Protein AF-A0A8T3YGT7-F1 (afdb_monomer_lite)

Sequence (300 aa):
MGRTELMSYRFNPAGHERPNKGREYSRPDAEAVRQLGALFEELERTHYRGARSDYRPILSEVERLHPSVPDAHALVLDRLGNANPPLVGLFLSAVYHHSPDDLIVFDLSLDNPPSELGYKLTRGKTLVNTAEVGTSFGGVSSGTILNYGKAGFDMGGSASGTVINLGEADDLCGQRVRGVLINYGSVSLGMGDEGGKRSFVINAGEAGNAMGTGSEGVIIALKDPPEPTKLDLSAFTVPESACASLPRLVNYLGKLREKLEEGRSDYRALLPILRGLGPSPERKLRGDFTTILREAGYAL

Radius of gyration: 20.12 Å; chains: 1; bounding box: 52×48×55 Å

Structure (mmCIF, N/CA/C/O backbone):
data_AF-A0A8T3YGT7-F1
#
_entry.id   AF-A0A8T3YGT7-F1
#
loop_
_atom_site.group_PDB
_atom_site.id
_atom_site.type_symbol
_atom_site.label_atom_id
_atom_site.label_alt_id
_atom_site.label_comp_id
_atom_site.label_asym_id
_atom_site.label_entity_id
_atom_site.label_seq_id
_atom_site.pdbx_PDB_ins_code
_atom_site.Cartn_x
_atom_site.Cartn_y
_atom_site.Cartn_z
_atom_site.occupancy
_atom_site.B_iso_or_equiv
_atom_site.auth_seq_id
_atom_site.auth_comp_id
_atom_site.auth_asym_id
_atom_site.auth_atom_id
_atom_site.pdbx_PDB_model_num
ATOM 1 N N . MET A 1 1 ? -29.602 19.306 26.254 1.00 35.44 1 MET A N 1
ATOM 2 C CA . MET A 1 1 ? -29.623 18.298 25.172 1.00 35.44 1 MET A CA 1
ATOM 3 C C . MET A 1 1 ? -29.260 19.005 23.874 1.00 35.44 1 MET A C 1
ATOM 5 O O . MET A 1 1 ? -30.140 19.534 23.209 1.00 35.44 1 MET A O 1
ATOM 9 N N . GLY A 1 2 ? -27.962 19.137 23.593 1.00 30.47 2 GLY A N 1
ATOM 10 C CA . GLY A 1 2 ? -27.466 19.772 22.369 1.00 30.47 2 GLY A CA 1
ATOM 11 C C . GLY A 1 2 ? -27.352 18.729 21.263 1.00 30.47 2 GLY A C 1
ATOM 12 O O . GLY A 1 2 ? -26.767 17.674 21.488 1.00 30.47 2 GLY A O 1
ATOM 13 N N . ARG A 1 3 ? -27.958 18.995 20.103 1.00 28.98 3 ARG A N 1
ATOM 14 C CA . ARG A 1 3 ? -27.775 18.193 18.891 1.00 28.98 3 ARG A CA 1
ATOM 15 C C . ARG A 1 3 ? -26.379 18.476 18.343 1.00 28.98 3 ARG A C 1
ATOM 17 O O . ARG A 1 3 ? -26.107 19.603 17.946 1.00 28.98 3 ARG A O 1
ATOM 24 N N . THR A 1 4 ? -25.519 17.466 18.320 1.00 27.25 4 THR A N 1
ATOM 25 C CA . THR A 1 4 ? -24.279 17.495 17.544 1.00 27.25 4 THR A CA 1
ATOM 26 C C . THR A 1 4 ? -24.665 17.329 16.076 1.00 27.25 4 THR A C 1
ATOM 28 O O . THR A 1 4 ? -25.056 16.242 15.652 1.00 27.25 4 THR A O 1
ATOM 31 N N . GLU A 1 5 ? -24.650 18.420 15.313 1.00 24.61 5 GLU A N 1
ATOM 32 C CA . GLU A 1 5 ? -24.758 18.360 13.857 1.00 24.61 5 GLU A CA 1
ATOM 33 C C . GLU A 1 5 ? -23.473 17.730 13.309 1.00 24.61 5 GLU A C 1
ATOM 35 O O . GLU A 1 5 ? -22.404 18.335 13.337 1.00 24.61 5 GLU A O 1
ATOM 40 N N . LEU A 1 6 ? -23.570 16.486 12.832 1.00 26.53 6 LEU A N 1
ATOM 41 C CA . LEU A 1 6 ? -22.547 15.885 11.981 1.00 26.53 6 LEU A CA 1
ATOM 42 C C . LEU A 1 6 ? -22.479 16.711 10.692 1.00 26.53 6 LEU A C 1
ATOM 44 O O . LEU A 1 6 ? -23.360 16.607 9.834 1.00 26.53 6 LEU A O 1
ATOM 48 N N . MET A 1 7 ? -21.441 17.542 10.571 1.00 24.73 7 MET A N 1
ATOM 49 C CA . MET A 1 7 ? -21.106 18.213 9.321 1.00 24.73 7 MET A CA 1
ATOM 50 C C . MET A 1 7 ? -20.915 17.153 8.236 1.00 24.73 7 MET A C 1
ATOM 52 O O . MET A 1 7 ? -19.987 16.347 8.270 1.00 24.73 7 MET A O 1
ATOM 56 N N . SER A 1 8 ? -21.818 17.139 7.258 1.00 24.89 8 SER A N 1
ATOM 57 C CA . SER A 1 8 ? -21.633 16.359 6.045 1.00 24.89 8 SER A CA 1
ATOM 58 C C . SER A 1 8 ? -20.493 16.987 5.246 1.00 24.89 8 SER A C 1
ATOM 60 O O . SER A 1 8 ? -20.689 18.015 4.595 1.00 24.89 8 SER A O 1
ATOM 62 N N . TYR A 1 9 ? -19.309 16.383 5.291 1.00 31.56 9 TYR A N 1
ATOM 63 C CA . TYR A 1 9 ? -18.198 16.763 4.428 1.00 31.56 9 TYR A CA 1
ATOM 64 C C . TYR A 1 9 ? -18.566 16.452 2.971 1.00 31.56 9 TYR A C 1
ATOM 66 O O . TYR A 1 9 ? -18.537 15.307 2.525 1.00 31.56 9 TYR A O 1
ATOM 74 N N . ARG A 1 10 ? -18.953 17.488 2.219 1.00 28.30 10 ARG A N 1
ATOM 75 C CA . ARG A 1 10 ? -18.921 17.463 0.755 1.00 28.30 10 ARG A CA 1
ATOM 76 C C . ARG A 1 10 ? -17.519 17.876 0.327 1.00 28.30 10 ARG A C 1
ATOM 78 O O . ARG A 1 10 ? -17.162 19.045 0.431 1.00 28.30 10 ARG A O 1
ATOM 85 N N . PHE A 1 11 ? -16.739 16.913 -0.143 1.00 34.69 11 PHE A N 1
ATOM 86 C CA . PHE A 1 11 ? -15.441 17.164 -0.754 1.00 34.69 11 PHE A CA 1
ATOM 87 C C . PHE A 1 11 ? -15.650 17.867 -2.106 1.00 34.69 11 PHE A C 1
ATOM 89 O O . PHE A 1 11 ? -16.314 17.325 -2.990 1.00 34.69 11 PHE A O 1
ATOM 96 N N . ASN A 1 12 ? -15.138 19.092 -2.249 1.00 31.44 12 ASN A N 1
ATOM 97 C CA . ASN A 1 12 ? -15.177 19.862 -3.492 1.00 31.44 12 ASN A CA 1
ATOM 98 C C . ASN A 1 12 ? -13.872 20.659 -3.661 1.00 31.44 12 ASN A C 1
ATOM 100 O O . ASN A 1 12 ? -13.744 21.713 -3.039 1.00 31.44 12 ASN A O 1
ATOM 104 N N . PRO A 1 13 ? -12.917 20.206 -4.496 1.00 35.44 13 PRO A N 1
ATOM 105 C CA . PRO A 1 13 ? -11.746 21.012 -4.822 1.00 35.44 13 PRO A CA 1
ATOM 106 C C . PRO A 1 13 ? -11.896 21.820 -6.128 1.00 35.44 13 PRO A C 1
ATOM 108 O O . PRO A 1 13 ? -11.001 22.588 -6.461 1.00 35.44 13 PRO A O 1
ATOM 111 N N . ALA A 1 14 ? -13.007 21.705 -6.869 1.00 35.97 14 ALA A N 1
ATOM 112 C CA . ALA A 1 14 ? -13.250 22.494 -8.081 1.00 35.97 14 ALA A CA 1
ATOM 113 C C . ALA A 1 14 ? -14.756 22.614 -8.357 1.00 35.97 14 ALA A C 1
ATOM 115 O O . ALA A 1 14 ? -15.418 21.616 -8.631 1.00 35.97 14 ALA A O 1
ATOM 116 N N . GLY A 1 15 ? -15.293 23.837 -8.294 1.00 33.34 15 GLY A N 1
ATOM 117 C CA . GLY A 1 15 ? -16.721 24.174 -8.374 1.00 33.34 15 GLY A CA 1
ATOM 118 C C . GLY A 1 15 ? -17.456 23.804 -9.670 1.00 33.34 15 GLY A C 1
ATOM 119 O O . GLY A 1 15 ? -17.978 24.678 -10.356 1.00 33.34 15 GLY A O 1
ATOM 120 N N . HIS A 1 16 ? -17.600 22.514 -9.957 1.00 30.88 16 HIS A N 1
ATOM 121 C CA . HIS A 1 16 ? -18.542 21.996 -10.939 1.00 30.88 16 HIS A CA 1
ATOM 122 C C . HIS A 1 16 ? -19.419 20.922 -10.300 1.00 30.88 16 HIS A C 1
ATOM 124 O O . HIS A 1 16 ? -19.045 19.759 -10.167 1.00 30.88 16 HIS A O 1
ATOM 130 N N . GLU A 1 17 ? -20.629 21.331 -9.916 1.00 33.06 17 GLU A N 1
ATOM 131 C CA . GLU A 1 17 ? -21.682 20.417 -9.498 1.00 33.06 17 GLU A CA 1
ATOM 132 C C . GLU A 1 17 ? -22.118 19.555 -10.689 1.00 33.06 17 GLU A C 1
ATOM 134 O O . GLU A 1 17 ? -22.812 20.006 -11.602 1.00 33.06 17 GLU A O 1
ATOM 139 N N . ARG A 1 18 ? -21.749 18.274 -10.664 1.00 31.05 18 ARG A N 1
ATOM 140 C CA . ARG A 1 18 ? -22.537 17.229 -11.319 1.00 31.05 18 ARG A CA 1
ATOM 141 C C . ARG A 1 18 ? -22.959 16.198 -10.273 1.00 31.05 18 ARG A C 1
ATOM 143 O O . ARG A 1 18 ? -22.124 15.766 -9.480 1.00 31.05 18 ARG A O 1
ATOM 150 N N . PRO A 1 19 ? -24.241 15.796 -10.244 1.00 33.50 19 PRO A N 1
ATOM 151 C CA . PRO A 1 19 ? -24.737 14.844 -9.263 1.00 33.50 19 PRO A CA 1
ATOM 152 C C . PRO A 1 19 ? -24.143 13.461 -9.545 1.00 33.50 19 PRO A C 1
ATOM 154 O O . PRO A 1 19 ? -24.441 12.826 -10.557 1.00 33.50 19 PRO A O 1
ATOM 157 N N . ASN A 1 20 ? -23.282 13.010 -8.638 1.00 35.47 20 ASN A N 1
ATOM 158 C CA . ASN A 1 20 ? -22.566 11.748 -8.740 1.00 35.47 20 ASN A CA 1
ATOM 159 C C . ASN A 1 20 ? -23.499 10.595 -8.312 1.00 35.47 20 ASN A C 1
ATOM 161 O O . ASN A 1 20 ? -23.738 10.378 -7.125 1.00 35.47 20 ASN A O 1
ATOM 165 N N . LYS A 1 21 ? -24.090 9.881 -9.279 1.00 42.47 21 LYS A N 1
ATOM 166 C CA . LYS A 1 21 ? -24.879 8.661 -9.036 1.00 42.47 21 LYS A CA 1
ATOM 167 C C . LYS A 1 21 ? -23.966 7.440 -9.114 1.00 42.47 21 LYS A C 1
ATOM 169 O O . LYS A 1 21 ? -23.710 6.922 -10.195 1.00 42.47 21 LYS A O 1
ATOM 174 N N . GLY A 1 22 ? -23.521 6.933 -7.973 1.00 37.12 22 GLY A N 1
ATOM 175 C CA . GLY A 1 22 ? -22.902 5.610 -7.902 1.00 37.12 22 GLY A CA 1
ATOM 176 C C . GLY A 1 22 ? -22.270 5.392 -6.543 1.00 37.12 22 GLY A C 1
ATOM 177 O O . GLY A 1 22 ? -21.451 6.217 -6.159 1.00 37.12 22 GLY A O 1
ATOM 178 N N . ARG A 1 23 ? -22.695 4.324 -5.850 1.00 41.12 23 ARG A N 1
ATOM 179 C CA . ARG A 1 23 ? -22.352 3.918 -4.471 1.00 41.12 23 ARG A CA 1
ATOM 180 C C . ARG A 1 23 ? -22.009 5.088 -3.553 1.00 41.12 23 ARG A C 1
ATOM 182 O O . ARG A 1 23 ? -20.871 5.551 -3.536 1.00 41.12 23 ARG A O 1
ATOM 189 N N . GLU A 1 24 ? -23.004 5.514 -2.776 1.00 43.69 24 GLU A N 1
ATOM 190 C CA . GLU A 1 24 ? -22.742 6.216 -1.525 1.00 43.69 24 GLU A CA 1
ATOM 191 C C . GLU A 1 24 ? -21.660 5.423 -0.792 1.00 43.69 24 GLU A C 1
ATOM 193 O O . GLU A 1 24 ? -21.855 4.240 -0.501 1.00 43.69 24 GLU A O 1
ATOM 198 N N . TYR A 1 25 ? -20.501 6.043 -0.553 1.00 50.69 25 TYR A N 1
ATOM 199 C CA . TYR A 1 25 ? -19.678 5.594 0.556 1.00 50.69 25 TYR A CA 1
ATOM 200 C C . TYR A 1 25 ? -20.623 5.523 1.745 1.00 50.69 25 TYR A C 1
ATOM 202 O O . TYR A 1 25 ? -21.321 6.504 2.031 1.00 50.69 25 TYR A O 1
ATOM 210 N N . SER A 1 26 ? -20.719 4.346 2.361 1.00 65.12 26 SER A N 1
ATOM 211 C CA . SER A 1 26 ? -21.434 4.216 3.618 1.00 65.12 26 SER A CA 1
ATOM 212 C C . SER A 1 26 ? -20.909 5.322 4.516 1.00 65.12 26 SER A C 1
ATOM 214 O O . SER A 1 26 ? -19.695 5.467 4.687 1.00 65.12 26 SER A O 1
ATOM 216 N N . ARG A 1 27 ? -21.823 6.185 4.971 1.00 80.44 27 ARG A N 1
ATOM 217 C CA . ARG A 1 27 ? -21.450 7.249 5.895 1.00 80.44 27 ARG A CA 1
ATOM 218 C C . ARG A 1 27 ? -20.716 6.596 7.065 1.00 80.44 27 ARG A C 1
ATOM 220 O O . ARG A 1 27 ? -21.195 5.549 7.506 1.00 80.44 27 ARG A O 1
ATOM 227 N N . PRO A 1 28 ? -19.612 7.194 7.539 1.00 85.62 28 PRO A N 1
ATOM 228 C CA . PRO A 1 28 ? -18.902 6.663 8.686 1.00 85.62 28 PRO A CA 1
ATOM 229 C C . PRO A 1 28 ? -19.870 6.405 9.841 1.00 85.62 28 PRO A C 1
ATOM 231 O O . PRO A 1 28 ? -20.704 7.264 10.157 1.00 85.62 28 PRO A O 1
ATOM 234 N N . ASP A 1 29 ? -19.784 5.226 10.442 1.00 90.44 29 ASP A N 1
ATOM 235 C CA . ASP A 1 29 ? -20.540 4.893 11.639 1.00 90.44 29 ASP A CA 1
ATOM 236 C C . ASP A 1 29 ? -19.853 5.561 12.834 1.00 90.44 29 ASP A C 1
ATOM 238 O O . ASP A 1 29 ? -18.714 5.253 13.184 1.00 90.44 29 ASP A O 1
ATOM 242 N N . ALA A 1 30 ? -20.550 6.503 13.469 1.00 90.19 30 ALA A N 1
ATOM 243 C CA . ALA A 1 30 ? -20.011 7.265 14.589 1.00 90.19 30 ALA A CA 1
ATOM 244 C C . ALA A 1 30 ? -19.576 6.372 15.765 1.00 90.19 30 ALA A C 1
ATOM 246 O O . ALA A 1 30 ? -18.618 6.709 16.462 1.00 90.19 30 ALA A O 1
ATOM 247 N N . GLU A 1 31 ? -20.252 5.242 15.988 1.00 91.75 31 GLU A N 1
ATOM 248 C CA . GLU A 1 31 ? -19.871 4.294 17.031 1.00 91.75 31 GLU A CA 1
ATOM 249 C C . GLU A 1 31 ? -18.610 3.521 16.638 1.00 91.75 31 GLU A C 1
ATOM 251 O O . GLU A 1 31 ? -17.698 3.405 17.458 1.00 91.75 31 GLU A O 1
ATOM 256 N N . ALA A 1 32 ? -18.502 3.076 15.382 1.00 89.56 32 ALA A N 1
ATOM 257 C CA . ALA A 1 32 ? -17.293 2.424 14.880 1.00 89.56 32 ALA A CA 1
ATOM 258 C C . ALA A 1 32 ? -16.082 3.369 14.947 1.00 89.56 32 ALA A C 1
ATOM 260 O O . ALA A 1 32 ? -15.031 2.996 15.465 1.00 89.56 32 ALA A O 1
ATOM 261 N N . VAL A 1 33 ? -16.244 4.626 14.519 1.00 91.88 33 VAL A N 1
ATOM 262 C CA . VAL A 1 33 ? -15.215 5.676 14.625 1.00 91.88 33 VAL A CA 1
ATOM 263 C C . VAL A 1 33 ? -14.788 5.882 16.082 1.00 91.88 33 VAL A C 1
ATOM 265 O O . VAL A 1 33 ? -13.594 5.967 16.373 1.00 91.88 33 VAL A O 1
ATOM 268 N N . ARG A 1 34 ? -15.740 5.917 17.024 1.00 93.25 34 ARG A N 1
ATOM 269 C CA . ARG A 1 34 ? -15.452 6.057 18.460 1.00 93.25 34 ARG A CA 1
ATOM 270 C C . ARG A 1 34 ? -14.672 4.861 19.011 1.00 93.25 34 ARG A C 1
ATOM 272 O O . ARG A 1 34 ? -13.723 5.062 19.767 1.00 93.25 34 ARG A O 1
ATOM 279 N N . GLN A 1 35 ? -15.061 3.640 18.648 1.00 93.19 35 GLN A N 1
ATOM 280 C CA . GLN A 1 35 ? -14.390 2.408 19.074 1.00 93.19 35 GLN A CA 1
ATOM 281 C C . GLN A 1 35 ? -12.972 2.311 18.500 1.00 93.19 35 GLN A C 1
ATOM 283 O O . GLN A 1 35 ? -12.031 2.029 19.240 1.00 93.19 35 GLN A O 1
ATOM 288 N N . LEU A 1 36 ? -12.799 2.633 17.216 1.00 92.56 36 LEU A N 1
ATOM 289 C CA . LEU A 1 36 ? -11.488 2.731 16.575 1.00 92.56 36 LEU A CA 1
ATOM 290 C C . LEU A 1 36 ? -10.604 3.787 17.249 1.00 92.56 36 LEU A C 1
ATOM 292 O O . LEU A 1 36 ? -9.426 3.531 17.485 1.00 92.56 36 LEU A O 1
ATOM 296 N N . GLY A 1 37 ? -11.171 4.941 17.613 1.00 92.75 37 GLY A N 1
ATOM 297 C CA . GLY A 1 37 ? -10.459 5.978 18.357 1.00 92.75 37 GLY A CA 1
ATOM 298 C C . GLY A 1 37 ? -9.952 5.483 19.712 1.00 92.75 37 GLY A C 1
ATOM 299 O O . GLY A 1 37 ? -8.790 5.695 20.041 1.00 92.75 37 GLY A O 1
ATOM 300 N N . ALA A 1 38 ? -10.781 4.753 20.464 1.00 92.56 38 ALA A N 1
ATOM 301 C CA . ALA A 1 38 ? -10.375 4.178 21.746 1.00 92.56 38 ALA A CA 1
ATOM 302 C C . ALA A 1 38 ? -9.235 3.153 21.601 1.00 92.56 38 ALA A C 1
ATOM 304 O O . ALA A 1 38 ? -8.301 3.166 22.404 1.00 92.56 38 ALA A O 1
ATOM 305 N N . LEU A 1 39 ? -9.278 2.307 20.562 1.00 91.56 39 LEU A N 1
ATOM 306 C CA . LEU A 1 39 ? -8.192 1.369 20.255 1.00 91.56 39 LEU A CA 1
ATOM 307 C C . LEU A 1 39 ? -6.897 2.093 19.877 1.00 91.56 39 LEU A C 1
ATOM 309 O O . LEU A 1 39 ? -5.817 1.682 20.298 1.00 91.56 39 LEU A O 1
ATOM 313 N N . PHE A 1 40 ? -6.990 3.173 19.098 1.00 91.31 40 PHE A N 1
ATOM 314 C CA . PHE A 1 40 ? -5.819 3.966 18.738 1.00 91.31 40 PHE A CA 1
ATOM 315 C C . PHE A 1 40 ? -5.191 4.649 19.960 1.00 91.31 40 PHE A C 1
ATOM 317 O O . PHE A 1 40 ? -3.979 4.596 20.137 1.00 91.31 40 PHE A O 1
ATOM 324 N N . GLU A 1 41 ? -5.994 5.227 20.854 1.00 90.44 41 GLU A N 1
ATOM 325 C CA . GLU A 1 41 ? -5.482 5.815 22.098 1.00 90.44 41 GLU A CA 1
ATOM 326 C C . GLU A 1 41 ? -4.812 4.769 23.005 1.00 90.44 41 GLU A C 1
ATOM 328 O O . GLU A 1 41 ? -3.825 5.061 23.685 1.00 90.44 41 GLU A O 1
ATOM 333 N N . GLU A 1 42 ? -5.347 3.546 23.056 1.00 88.50 42 GLU A N 1
ATOM 334 C CA . GLU A 1 42 ? -4.721 2.442 23.785 1.00 88.50 42 GLU A CA 1
ATOM 335 C C . GLU A 1 42 ? -3.376 2.050 23.163 1.00 88.50 42 GLU A C 1
ATOM 337 O O . GLU A 1 42 ? -2.391 1.888 23.891 1.00 88.50 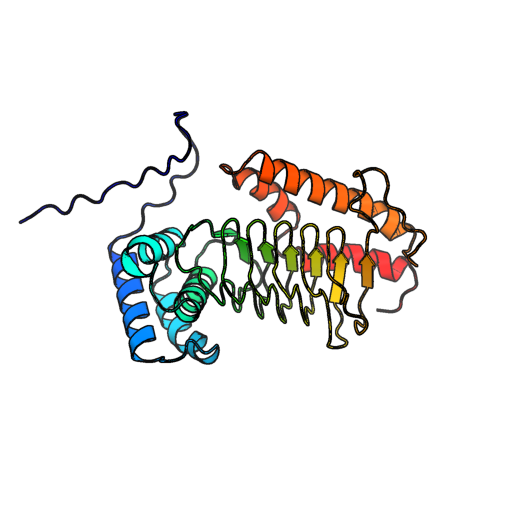42 GLU A O 1
ATOM 342 N N . LEU A 1 43 ? -3.313 1.974 21.832 1.00 86.06 43 LEU A N 1
ATOM 343 C CA . LEU A 1 43 ? -2.075 1.779 21.084 1.00 86.06 43 LEU A CA 1
ATOM 344 C C . LEU A 1 43 ? -1.044 2.865 21.426 1.00 86.06 43 LEU A C 1
ATOM 346 O O . LEU A 1 43 ? 0.086 2.539 21.785 1.00 86.06 43 LEU A O 1
ATOM 350 N N . GLU A 1 44 ? -1.420 4.143 21.369 1.00 86.75 44 GLU A N 1
ATOM 351 C CA . GLU A 1 44 ? -0.513 5.251 21.693 1.00 86.75 44 GLU A CA 1
ATOM 352 C C . GLU A 1 44 ? 0.009 5.175 23.132 1.00 86.75 44 GLU A C 1
ATOM 354 O O . GLU A 1 44 ? 1.194 5.407 23.380 1.00 86.75 44 GLU A O 1
ATOM 359 N N . ARG A 1 45 ? -0.849 4.803 24.092 1.00 85.56 45 ARG A N 1
ATOM 360 C CA . ARG A 1 45 ? -0.457 4.653 25.504 1.00 85.56 45 ARG A CA 1
ATOM 361 C C . ARG A 1 45 ? 0.529 3.513 25.728 1.00 85.56 45 ARG A C 1
ATOM 363 O O . ARG A 1 45 ? 1.393 3.612 26.598 1.00 85.56 45 ARG A O 1
ATOM 370 N N . THR A 1 46 ? 0.371 2.417 24.996 1.00 78.75 46 THR A N 1
ATOM 371 C CA . THR A 1 46 ? 1.141 1.185 25.210 1.00 78.75 46 THR A CA 1
ATOM 372 C C . THR A 1 46 ? 2.411 1.120 24.365 1.00 78.75 46 THR A C 1
ATOM 374 O O . THR A 1 46 ? 3.339 0.389 24.719 1.00 78.75 46 THR A O 1
ATOM 377 N N . HIS A 1 47 ? 2.511 1.926 23.305 1.00 70.50 47 HIS A N 1
ATOM 378 C CA . HIS A 1 47 ? 3.594 1.826 22.334 1.00 70.50 47 HIS A CA 1
ATOM 379 C C . HIS A 1 47 ? 4.246 3.176 22.037 1.00 70.50 47 HIS A C 1
ATOM 381 O O . HIS A 1 47 ? 3.842 3.939 21.167 1.00 70.50 47 HIS A O 1
ATOM 387 N N . TYR A 1 48 ? 5.367 3.425 22.714 1.00 57.03 48 TYR A N 1
ATOM 388 C CA . TYR A 1 48 ? 6.100 4.689 22.621 1.00 57.03 48 TYR A CA 1
ATOM 389 C C . TYR A 1 48 ? 6.865 4.889 21.292 1.00 57.03 48 TYR A C 1
ATOM 391 O O . TYR A 1 48 ? 7.443 5.951 21.075 1.00 57.03 48 TYR A O 1
ATOM 399 N N . ARG A 1 49 ? 6.968 3.872 20.417 1.00 59.44 49 ARG A N 1
ATOM 400 C CA . ARG A 1 49 ? 7.927 3.895 19.287 1.00 59.44 49 ARG A CA 1
ATOM 401 C C . ARG A 1 49 ? 7.382 3.533 17.904 1.00 59.44 49 ARG A C 1
ATOM 403 O O . ARG A 1 49 ? 8.161 3.603 16.959 1.00 59.44 49 ARG A O 1
ATOM 410 N N . GLY A 1 50 ? 6.110 3.156 17.760 1.00 62.16 50 GLY A N 1
ATOM 411 C CA . GLY A 1 50 ? 5.557 2.769 16.453 1.00 62.16 50 GLY A CA 1
ATOM 412 C C . GLY A 1 50 ? 6.332 1.637 15.779 1.00 62.16 50 GLY A C 1
ATOM 413 O O . GLY A 1 50 ? 6.586 1.666 14.576 1.00 62.16 50 GLY A O 1
ATOM 414 N N . ALA A 1 51 ? 6.775 0.656 16.564 1.00 71.00 51 ALA A N 1
ATOM 415 C CA . ALA A 1 51 ? 7.560 -0.452 16.058 1.00 71.00 51 ALA A CA 1
ATOM 416 C C . ALA A 1 51 ? 6.659 -1.469 15.344 1.00 71.00 51 ALA A C 1
ATOM 418 O O . ALA A 1 51 ? 5.529 -1.737 15.736 1.00 71.00 51 ALA A O 1
ATOM 419 N N . ARG A 1 52 ? 7.195 -2.154 14.330 1.00 74.00 52 ARG A N 1
ATOM 420 C CA . ARG A 1 52 ? 6.489 -3.227 13.598 1.00 74.00 52 ARG A CA 1
ATOM 421 C C . ARG A 1 52 ? 5.997 -4.390 14.478 1.00 74.00 52 ARG A C 1
ATOM 423 O O . ARG A 1 52 ? 5.151 -5.171 14.034 1.00 74.00 52 ARG A O 1
ATOM 430 N N . SER A 1 53 ? 6.544 -4.546 15.688 1.00 74.25 53 SER A N 1
ATOM 431 C CA . SER A 1 53 ? 6.062 -5.475 16.723 1.00 74.25 53 SER A CA 1
ATOM 432 C C . SER A 1 53 ? 4.662 -5.130 17.224 1.00 74.25 53 SER A C 1
ATOM 434 O O . SER A 1 53 ? 3.908 -6.033 17.585 1.00 74.25 53 SER A O 1
ATOM 436 N N . ASP A 1 54 ? 4.313 -3.847 17.182 1.00 70.06 54 ASP A N 1
ATOM 437 C CA . ASP A 1 54 ? 3.102 -3.270 17.767 1.00 70.06 54 ASP A CA 1
ATOM 438 C C . ASP A 1 54 ? 1.867 -3.587 16.905 1.00 70.06 54 ASP A C 1
ATOM 440 O O . ASP A 1 54 ? 0.733 -3.506 17.353 1.00 70.06 54 ASP A O 1
ATOM 444 N N . TYR A 1 55 ? 2.083 -4.069 15.678 1.00 72.81 55 TYR A N 1
ATOM 445 C CA . TYR A 1 55 ? 1.029 -4.463 14.746 1.00 72.81 55 TYR A CA 1
ATOM 446 C C . TYR A 1 55 ? 0.166 -5.640 15.244 1.00 72.81 55 TYR A C 1
ATOM 448 O O . TYR A 1 55 ? -1.031 -5.677 14.989 1.00 72.81 55 TYR A O 1
ATOM 456 N N . ARG A 1 56 ? 0.746 -6.639 15.930 1.00 79.19 56 ARG A N 1
ATOM 457 C CA . ARG A 1 56 ? 0.029 -7.895 16.250 1.00 79.19 56 ARG A CA 1
ATOM 458 C C . ARG A 1 56 ? -1.110 -7.744 17.268 1.00 79.19 56 ARG A C 1
ATOM 460 O O . ARG A 1 56 ? -2.174 -8.283 16.983 1.00 79.19 56 ARG A O 1
ATOM 467 N N . PRO A 1 57 ? -0.915 -7.088 18.426 1.00 74.56 57 PRO A N 1
ATOM 468 C CA . PRO A 1 57 ? -1.972 -6.977 19.435 1.00 74.56 57 PRO A CA 1
ATOM 469 C C . PRO A 1 57 ? -3.215 -6.231 18.930 1.00 74.56 57 PRO A C 1
ATOM 471 O O . PRO A 1 57 ? -4.332 -6.570 19.299 1.00 74.56 57 PRO A O 1
ATOM 474 N N . ILE A 1 58 ? -3.024 -5.256 18.040 1.00 77.44 58 ILE A N 1
ATOM 475 C CA . ILE A 1 58 ? -4.104 -4.408 17.519 1.00 77.44 58 ILE A CA 1
ATOM 476 C C . ILE A 1 58 ? -4.961 -5.155 16.500 1.00 77.44 58 ILE A C 1
ATOM 478 O O . ILE A 1 58 ? -6.170 -4.946 16.455 1.00 77.44 58 ILE A O 1
ATOM 482 N N . LEU A 1 59 ? -4.354 -6.037 15.693 1.00 78.75 59 LEU A N 1
ATOM 483 C CA . LEU A 1 59 ? -5.070 -6.785 14.658 1.00 78.75 59 LEU A CA 1
ATOM 484 C C . LEU A 1 59 ? -6.279 -7.533 15.218 1.00 78.75 59 LEU A C 1
ATOM 486 O O . LEU A 1 59 ? -7.357 -7.420 14.654 1.00 78.75 59 LEU A O 1
ATOM 490 N N . SER A 1 60 ? -6.130 -8.243 16.340 1.00 84.00 60 SER A N 1
ATOM 491 C CA . SER A 1 60 ? -7.235 -9.028 16.905 1.00 84.00 60 SER A CA 1
ATOM 492 C C . SER A 1 60 ? -8.400 -8.169 17.387 1.00 84.00 60 SER A C 1
ATOM 494 O O . SER A 1 60 ? -9.548 -8.595 17.295 1.00 84.00 60 SER A O 1
ATOM 496 N N . GLU A 1 61 ? -8.125 -6.973 17.907 1.00 87.50 61 GLU A N 1
ATOM 497 C CA . GLU A 1 61 ? -9.186 -6.070 18.359 1.00 87.50 61 GLU A CA 1
ATOM 498 C C . GLU A 1 61 ? -9.848 -5.360 17.176 1.00 87.50 61 GLU A C 1
ATOM 500 O O . GLU A 1 61 ? -11.072 -5.304 17.100 1.00 87.50 61 GLU A O 1
ATOM 505 N N . VAL A 1 62 ? -9.059 -4.914 16.195 1.00 88.12 62 VAL A N 1
ATOM 506 C CA . VAL A 1 62 ? -9.569 -4.352 14.937 1.00 88.12 62 VAL A CA 1
ATOM 507 C C . VAL A 1 62 ? -10.410 -5.375 14.167 1.00 88.12 62 VAL A C 1
ATOM 509 O O . VAL A 1 62 ? -11.462 -5.024 13.640 1.00 88.12 62 VAL A O 1
ATOM 512 N N . GLU A 1 63 ? -10.000 -6.643 14.135 1.00 87.88 63 GLU A N 1
ATOM 513 C CA . GLU A 1 63 ? -10.740 -7.730 13.489 1.00 87.88 63 GLU A CA 1
ATOM 514 C C . GLU A 1 63 ? -12.153 -7.877 14.055 1.00 87.88 63 GLU A C 1
ATOM 516 O O . GLU A 1 63 ? -13.107 -7.989 13.289 1.00 87.88 63 GLU A O 1
ATOM 521 N N . ARG A 1 64 ? -12.302 -7.816 15.385 1.00 88.81 64 ARG A N 1
ATOM 522 C CA . ARG A 1 64 ? -13.607 -7.934 16.057 1.00 88.81 64 ARG A CA 1
ATOM 523 C C . ARG A 1 64 ? -14.565 -6.802 15.706 1.00 88.81 64 ARG A C 1
ATOM 525 O O . ARG A 1 64 ? -15.774 -7.015 15.732 1.00 88.81 64 ARG A O 1
ATOM 532 N N . LEU A 1 65 ? -14.037 -5.615 15.414 1.00 87.94 65 LEU A N 1
ATOM 533 C CA . LEU A 1 65 ? -14.848 -4.446 15.079 1.00 87.94 65 LEU A CA 1
ATOM 534 C C . LEU A 1 65 ? -15.355 -4.462 13.632 1.00 87.94 65 LEU A C 1
ATOM 536 O O . LEU A 1 65 ? -16.294 -3.735 13.327 1.00 87.94 65 LEU A O 1
ATOM 540 N N . HIS A 1 66 ? -14.750 -5.267 12.748 1.00 86.88 66 HIS A N 1
ATOM 541 C CA . HIS A 1 66 ? -15.039 -5.277 11.307 1.00 86.88 66 HIS A CA 1
ATOM 542 C C . HIS A 1 66 ? -15.153 -3.866 10.685 1.00 86.88 66 HIS A C 1
ATOM 544 O O . HIS A 1 66 ? -16.144 -3.565 10.012 1.00 86.88 66 HIS A O 1
ATOM 550 N N . PRO A 1 67 ? -14.169 -2.976 10.910 1.00 86.06 67 PRO A N 1
ATOM 551 C CA . PRO A 1 67 ? -14.288 -1.578 10.524 1.00 86.06 67 PRO A CA 1
ATOM 552 C C . PRO A 1 67 ? -14.290 -1.393 9.009 1.00 86.06 67 PRO A C 1
ATOM 554 O O . PRO A 1 67 ? -13.616 -2.120 8.270 1.00 86.06 67 PRO A O 1
ATOM 557 N N . SER A 1 68 ? -14.998 -0.363 8.548 1.00 90.81 68 SER A N 1
ATOM 558 C CA . SER A 1 68 ? -14.939 0.055 7.151 1.00 90.81 68 SER A CA 1
ATOM 559 C C . SER A 1 68 ? -13.785 1.037 6.909 1.00 90.81 68 SER A C 1
ATOM 561 O O . SER A 1 68 ? -13.315 1.728 7.818 1.00 90.81 68 SER A O 1
ATOM 563 N N . VAL A 1 69 ? -13.317 1.124 5.659 1.00 90.94 69 VAL A N 1
ATOM 564 C CA . VAL A 1 69 ? -12.304 2.119 5.260 1.00 90.94 69 VAL A CA 1
ATOM 565 C C . VAL A 1 69 ? -12.780 3.559 5.530 1.00 90.94 69 VAL A C 1
ATOM 567 O O . VAL A 1 69 ? -11.994 4.320 6.100 1.00 90.94 69 VAL A O 1
ATOM 570 N N . PRO A 1 70 ? -14.042 3.940 5.219 1.00 92.06 70 PRO A N 1
ATOM 571 C CA . PRO A 1 70 ? -14.573 5.256 5.577 1.00 92.06 70 PRO A CA 1
ATOM 572 C C . PRO A 1 70 ? -14.489 5.596 7.070 1.00 92.06 70 PRO A C 1
ATOM 574 O O . PRO A 1 70 ? -14.177 6.739 7.397 1.00 92.06 70 PRO A O 1
ATOM 577 N N . ASP A 1 71 ? -14.721 4.633 7.970 1.00 92.00 71 ASP A N 1
ATOM 578 C CA . ASP A 1 71 ? -14.640 4.871 9.421 1.00 92.00 71 ASP A CA 1
ATOM 579 C C . ASP A 1 71 ? -13.212 5.227 9.841 1.00 92.00 71 ASP A C 1
ATOM 581 O O . ASP A 1 71 ? -12.979 6.205 10.553 1.00 92.00 71 ASP A O 1
ATOM 585 N N . ALA A 1 72 ? -12.232 4.465 9.350 1.00 93.19 72 ALA A N 1
ATOM 586 C CA . ALA A 1 72 ? -10.824 4.733 9.616 1.00 93.19 72 ALA A CA 1
ATOM 587 C C . ALA A 1 72 ? -10.369 6.082 9.050 1.00 93.19 72 ALA A C 1
ATOM 589 O O . ALA A 1 72 ? -9.650 6.820 9.720 1.00 93.19 72 ALA A O 1
ATOM 590 N N . HIS A 1 73 ? -10.789 6.425 7.833 1.00 94.25 73 HIS A N 1
ATOM 591 C CA . HIS A 1 73 ? -10.457 7.715 7.227 1.00 94.25 73 HIS A CA 1
ATOM 592 C C . HIS A 1 73 ? -11.069 8.888 7.992 1.00 94.25 73 HIS A C 1
ATOM 594 O O . HIS A 1 73 ? -10.380 9.874 8.250 1.00 94.25 73 HIS A O 1
ATOM 600 N N . ALA A 1 74 ? -12.334 8.766 8.405 1.00 92.12 74 ALA A N 1
ATOM 601 C CA . ALA A 1 74 ? -13.003 9.775 9.218 1.00 92.12 74 ALA A CA 1
ATOM 602 C C . ALA A 1 74 ? -12.294 9.980 10.562 1.00 92.12 74 ALA A C 1
ATOM 604 O O . ALA A 1 74 ? -12.067 11.121 10.959 1.00 92.12 74 ALA A O 1
ATOM 605 N N . LEU A 1 75 ? -11.881 8.894 11.225 1.00 93.31 75 LEU A N 1
ATOM 606 C CA . LEU A 1 75 ? -11.098 8.974 12.457 1.00 93.31 75 LEU A CA 1
ATOM 607 C C . LEU A 1 75 ? -9.772 9.719 12.249 1.00 93.31 75 LEU A C 1
ATOM 609 O O . LEU A 1 75 ? -9.405 10.559 13.071 1.00 93.31 75 LEU A O 1
ATOM 613 N N . VAL A 1 76 ? -9.053 9.425 11.161 1.00 92.06 76 VAL A N 1
ATOM 614 C CA . VAL A 1 76 ? -7.768 10.077 10.876 1.00 92.06 76 VAL A CA 1
ATOM 615 C C . VAL A 1 76 ? -7.936 11.578 10.673 1.00 92.06 76 VAL A C 1
ATOM 617 O O . VAL A 1 76 ? -7.188 12.349 11.270 1.00 92.06 76 VAL A O 1
ATOM 620 N N . LEU A 1 77 ? -8.942 11.988 9.900 1.00 90.75 77 LEU A N 1
ATOM 621 C CA . LEU A 1 77 ? -9.240 13.400 9.662 1.00 90.75 77 LEU A CA 1
ATOM 622 C C . LEU A 1 77 ? -9.699 14.135 10.932 1.00 90.75 77 LEU A C 1
ATOM 624 O O . LEU A 1 77 ? -9.312 15.281 11.133 1.00 90.75 77 LEU A O 1
ATOM 628 N N . ASP A 1 78 ? -10.507 13.491 11.780 1.00 88.69 78 ASP A N 1
ATOM 629 C CA . ASP A 1 78 ? -11.048 14.100 13.006 1.00 88.69 78 ASP A CA 1
ATOM 630 C C . ASP A 1 78 ? -9.992 14.217 14.114 1.00 88.69 78 ASP A C 1
ATOM 632 O O . ASP A 1 78 ? -9.964 15.201 14.851 1.00 88.69 78 ASP A O 1
ATOM 636 N N . ARG A 1 79 ? -9.126 13.203 14.259 1.00 84.19 79 ARG A N 1
ATOM 637 C CA . ARG A 1 79 ? -8.328 13.040 15.488 1.00 84.19 79 ARG A CA 1
ATOM 638 C C . ARG A 1 79 ? -6.849 12.793 15.282 1.00 84.19 79 ARG A C 1
ATOM 640 O O . ARG A 1 79 ? -6.067 13.151 16.157 1.00 84.19 79 ARG A O 1
ATOM 647 N N . LEU A 1 80 ? -6.460 12.143 14.187 1.00 83.81 80 LEU A N 1
ATOM 648 C CA . LEU A 1 80 ? -5.119 11.554 14.084 1.00 83.81 80 LEU A CA 1
ATOM 649 C C . LEU A 1 80 ? -4.191 12.281 13.111 1.00 83.81 80 LEU A C 1
ATOM 651 O O . LEU A 1 80 ? -3.031 11.897 13.006 1.00 83.81 80 LEU A O 1
ATOM 655 N N . GLY A 1 81 ? -4.649 13.339 12.436 1.00 77.81 81 GLY A N 1
ATOM 656 C CA . GLY A 1 81 ? -3.849 14.073 11.445 1.00 77.81 81 GLY A CA 1
ATOM 657 C C . GLY A 1 81 ? -2.511 14.619 11.968 1.00 77.81 81 GLY A C 1
ATOM 658 O O . GLY A 1 81 ? -1.599 14.827 11.178 1.00 77.81 81 GLY A O 1
ATOM 659 N N . ASN A 1 82 ? -2.370 14.786 13.289 1.00 83.19 82 ASN A N 1
ATOM 660 C CA . ASN A 1 82 ? -1.137 15.227 13.958 1.00 83.19 82 ASN A CA 1
ATOM 661 C C . ASN A 1 82 ? -0.493 14.150 14.849 1.00 83.19 82 ASN A C 1
ATOM 663 O O . ASN A 1 82 ? 0.469 14.436 15.562 1.00 83.19 82 ASN A O 1
ATOM 667 N N . ALA A 1 83 ? -1.033 12.931 14.859 1.00 88.50 83 ALA A N 1
ATOM 668 C CA . ALA A 1 83 ? -0.496 11.838 15.659 1.00 88.50 83 ALA A CA 1
ATOM 669 C C . ALA A 1 83 ? 0.837 11.324 15.082 1.00 88.50 83 ALA A C 1
ATOM 671 O O . ALA A 1 83 ? 1.290 11.738 14.012 1.00 88.50 83 ALA A O 1
ATOM 672 N N . ASN A 1 84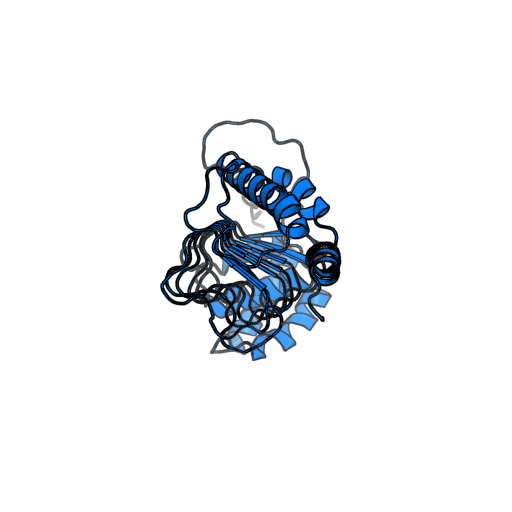 ? 1.490 10.415 15.809 1.00 90.81 84 ASN A N 1
ATOM 673 C CA . ASN A 1 84 ? 2.756 9.817 15.388 1.00 90.81 84 ASN A CA 1
ATOM 674 C C . ASN A 1 84 ? 2.573 9.043 14.056 1.00 90.81 84 ASN A C 1
ATOM 676 O O . ASN A 1 84 ? 1.827 8.060 14.030 1.00 90.81 84 ASN A O 1
ATOM 680 N N . PRO A 1 85 ? 3.253 9.433 12.959 1.00 93.12 85 PRO A N 1
ATOM 681 C CA . PRO A 1 85 ? 2.922 8.933 11.626 1.00 93.12 85 PRO A CA 1
ATOM 682 C C . PRO A 1 85 ? 3.107 7.412 11.452 1.00 93.12 85 PRO A C 1
ATOM 684 O O . PRO A 1 85 ? 2.211 6.783 10.881 1.00 93.12 85 PRO A O 1
ATOM 687 N N . PRO A 1 86 ? 4.180 6.772 11.967 1.00 92.56 86 PRO A N 1
ATOM 688 C CA . PRO A 1 86 ? 4.271 5.312 12.048 1.00 92.56 86 PRO A CA 1
ATOM 689 C C . PRO A 1 86 ? 3.095 4.625 12.752 1.00 92.56 86 PRO A C 1
ATOM 691 O O . PRO A 1 86 ? 2.617 3.596 12.275 1.00 92.56 86 PRO A O 1
ATOM 694 N N . LEU A 1 87 ? 2.603 5.172 13.872 1.00 90.94 87 LEU A N 1
ATOM 695 C CA . LEU A 1 87 ? 1.458 4.584 14.578 1.00 90.94 87 LEU A CA 1
ATOM 696 C C . LEU A 1 87 ? 0.181 4.685 13.743 1.00 90.94 87 LEU A C 1
ATOM 698 O O . LEU A 1 87 ? -0.546 3.698 13.629 1.00 90.94 87 LEU A O 1
ATOM 702 N N . VAL A 1 88 ? -0.061 5.836 13.108 1.00 93.62 88 VAL A N 1
ATOM 703 C CA . VAL A 1 88 ? -1.224 6.035 12.230 1.00 93.62 88 VAL A CA 1
ATOM 704 C C . VAL A 1 88 ? -1.205 5.047 11.066 1.00 93.62 88 VAL A C 1
ATOM 706 O O . VAL A 1 88 ? -2.210 4.383 10.813 1.00 93.62 88 VAL A O 1
ATOM 709 N N . GLY A 1 89 ? -0.079 4.892 10.365 1.00 94.56 89 GLY A N 1
ATOM 710 C CA . GLY A 1 89 ? -0.032 3.983 9.219 1.00 94.56 89 GLY A CA 1
ATOM 711 C C . GLY A 1 89 ? -0.063 2.502 9.603 1.00 94.56 89 GLY A C 1
ATOM 712 O O . GLY A 1 89 ? -0.709 1.725 8.895 1.00 94.56 89 GLY A O 1
ATOM 713 N N . LEU A 1 90 ? 0.511 2.092 10.742 1.00 92.94 90 LEU A N 1
ATOM 714 C CA . LEU A 1 90 ? 0.334 0.727 11.264 1.00 92.94 90 LEU A CA 1
ATOM 715 C C . LEU A 1 90 ? -1.126 0.445 11.640 1.00 92.94 90 LEU A C 1
ATOM 717 O O . LEU A 1 90 ? -1.646 -0.622 11.301 1.00 92.94 90 LEU A O 1
ATOM 721 N N . PHE A 1 91 ? -1.796 1.399 12.289 1.00 93.44 91 PHE A N 1
ATOM 722 C CA . PHE A 1 91 ? -3.208 1.289 12.645 1.00 93.44 91 PHE A CA 1
ATOM 723 C C . PHE A 1 91 ? -4.102 1.193 11.402 1.00 93.44 91 PHE A C 1
ATOM 725 O O . PHE A 1 91 ? -4.890 0.255 11.275 1.00 93.44 91 PHE A O 1
ATOM 732 N N . LEU A 1 92 ? -3.921 2.098 10.433 1.00 95.44 92 LEU A N 1
ATOM 733 C CA . LEU A 1 92 ? -4.628 2.047 9.151 1.00 95.44 92 LEU A CA 1
ATOM 734 C C . LEU A 1 92 ? -4.374 0.729 8.419 1.00 95.44 92 LEU A C 1
ATOM 736 O O . LEU A 1 92 ? -5.306 0.135 7.886 1.00 95.44 92 LEU A O 1
ATOM 740 N N . SER A 1 93 ? -3.141 0.221 8.440 1.00 94.69 93 SER A N 1
ATOM 741 C CA . SER A 1 93 ? -2.810 -1.074 7.839 1.00 94.69 93 SER A CA 1
ATOM 742 C C . SER A 1 93 ? -3.555 -2.234 8.494 1.00 94.69 93 SER A C 1
ATOM 744 O O . SER A 1 93 ? -3.945 -3.168 7.794 1.00 94.69 93 SER A O 1
ATOM 746 N N . ALA A 1 94 ? -3.774 -2.194 9.812 1.00 92.94 94 ALA A N 1
ATOM 747 C CA . ALA A 1 94 ? -4.579 -3.194 10.509 1.00 92.94 94 ALA A CA 1
ATOM 748 C C . ALA A 1 94 ? -6.057 -3.100 10.100 1.00 92.94 94 ALA A C 1
ATOM 750 O O . ALA A 1 94 ? -6.669 -4.118 9.780 1.00 92.94 94 ALA A O 1
ATOM 751 N N . VAL A 1 95 ? -6.614 -1.887 10.011 1.00 94.62 95 VAL A N 1
ATOM 752 C CA . VAL A 1 95 ? -7.991 -1.686 9.526 1.00 94.62 95 VAL A CA 1
ATOM 753 C C . VAL A 1 95 ? -8.140 -2.180 8.088 1.00 94.62 95 VAL A C 1
ATOM 755 O O . VAL A 1 95 ? -9.047 -2.947 7.783 1.00 94.62 95 VAL A O 1
ATOM 758 N N . TYR A 1 96 ? -7.216 -1.821 7.201 1.00 94.94 96 TYR A N 1
ATOM 759 C CA . TYR A 1 96 ? -7.237 -2.234 5.796 1.00 94.94 96 TYR A CA 1
ATOM 760 C C . TYR A 1 96 ? -7.121 -3.745 5.629 1.00 94.94 96 TYR A C 1
ATOM 762 O O . TYR A 1 96 ? -7.740 -4.319 4.734 1.00 94.94 96 TYR A O 1
ATOM 770 N N . HIS A 1 97 ? -6.361 -4.401 6.503 1.00 91.88 97 HIS A N 1
ATOM 771 C CA . HIS A 1 97 ? -6.236 -5.850 6.528 1.00 91.88 97 HIS A CA 1
ATOM 772 C C . HIS A 1 97 ? -7.568 -6.550 6.838 1.00 91.88 97 HIS A C 1
ATOM 774 O O . HIS A 1 97 ? -7.863 -7.571 6.218 1.00 91.88 97 HIS A O 1
ATOM 780 N N . HIS A 1 98 ? -8.371 -6.001 7.753 1.00 90.56 98 HIS A N 1
ATOM 781 C CA . HIS A 1 98 ? -9.630 -6.609 8.202 1.00 90.56 98 HIS A CA 1
ATOM 782 C C . HIS A 1 98 ? -10.887 -6.032 7.544 1.00 90.56 98 HIS A C 1
ATOM 784 O O . HIS A 1 98 ? -11.961 -6.618 7.681 1.00 90.56 98 HIS A O 1
ATOM 790 N N . SER A 1 99 ? -10.766 -4.932 6.797 1.00 90.56 99 SER A N 1
ATOM 791 C CA . SER A 1 99 ? -11.867 -4.397 5.999 1.00 90.56 99 SER A CA 1
ATOM 792 C C . SER A 1 99 ? -12.380 -5.458 5.013 1.00 90.56 99 SER A C 1
ATOM 794 O O . SER A 1 99 ? -11.575 -6.199 4.434 1.00 90.56 99 SER A O 1
ATOM 796 N N . PRO A 1 100 ? -13.697 -5.532 4.755 1.00 88.50 100 PRO A N 1
ATOM 797 C CA . PRO A 1 100 ? -14.248 -6.390 3.707 1.00 88.50 100 PRO A CA 1
ATOM 798 C C . PRO A 1 100 ? -13.845 -5.952 2.288 1.00 88.50 100 PRO A C 1
ATOM 800 O O . PRO A 1 100 ? -14.052 -6.707 1.339 1.00 88.50 100 PRO A O 1
ATOM 803 N N . ASP A 1 101 ? -13.277 -4.756 2.117 1.00 85.75 101 ASP A N 1
ATOM 804 C CA . ASP A 1 101 ? -12.913 -4.225 0.808 1.00 85.75 101 ASP A CA 1
ATOM 805 C C . ASP A 1 101 ? -11.610 -4.840 0.273 1.00 85.75 101 ASP A C 1
ATOM 807 O O . ASP A 1 101 ? -10.565 -4.839 0.932 1.00 85.75 101 ASP A O 1
ATOM 811 N N . ASP A 1 102 ? -11.657 -5.326 -0.969 1.00 84.44 102 ASP A N 1
ATOM 812 C CA . ASP A 1 102 ? -10.482 -5.821 -1.701 1.00 84.44 102 ASP A CA 1
ATOM 813 C C . ASP A 1 102 ? -9.708 -4.700 -2.404 1.00 84.44 102 ASP A C 1
ATOM 815 O O . ASP A 1 102 ? -8.528 -4.861 -2.707 1.00 84.44 102 ASP A O 1
ATOM 819 N N . LEU A 1 103 ? -10.358 -3.567 -2.688 1.00 84.25 103 LEU A N 1
ATOM 820 C CA . LEU A 1 103 ? -9.713 -2.367 -3.213 1.00 84.25 103 LEU A CA 1
ATOM 821 C C . LEU A 1 103 ? -9.856 -1.245 -2.198 1.00 84.25 103 LEU A C 1
ATOM 823 O O . LEU A 1 103 ? -10.966 -0.831 -1.879 1.00 84.25 103 LEU A O 1
ATOM 827 N N . ILE A 1 104 ? -8.719 -0.724 -1.769 1.00 90.44 104 ILE A N 1
ATOM 828 C CA . ILE A 1 104 ? -8.610 0.333 -0.780 1.00 90.44 104 ILE A CA 1
ATOM 829 C C . ILE A 1 104 ? -7.875 1.481 -1.450 1.00 90.44 104 ILE A C 1
ATOM 831 O O . ILE A 1 104 ? -6.810 1.285 -2.033 1.00 90.44 104 ILE A O 1
ATOM 835 N N . VAL A 1 105 ? -8.456 2.671 -1.389 1.00 88.88 105 VAL A N 1
ATOM 836 C CA . VAL A 1 105 ? -7.835 3.895 -1.892 1.00 88.88 105 VAL A CA 1
ATOM 837 C C . VAL A 1 105 ? -7.462 4.735 -0.683 1.00 88.88 105 VAL A C 1
ATOM 839 O O . VAL A 1 105 ? -8.286 4.912 0.208 1.00 88.88 105 VAL A O 1
ATOM 842 N N . PHE A 1 106 ? -6.221 5.199 -0.631 1.00 93.81 106 PHE A N 1
ATOM 843 C CA . PHE A 1 106 ? -5.758 6.185 0.331 1.00 93.81 106 PHE A CA 1
ATOM 844 C C . PHE A 1 106 ? -5.535 7.507 -0.402 1.00 93.81 106 PHE A C 1
ATOM 846 O O . PHE A 1 106 ? -4.646 7.614 -1.248 1.00 93.81 106 PHE A O 1
ATOM 853 N N . ASP A 1 107 ? -6.371 8.487 -0.084 1.00 91.75 107 ASP A N 1
ATOM 854 C CA . ASP A 1 107 ? -6.464 9.789 -0.745 1.00 91.75 107 ASP A CA 1
ATOM 855 C C . ASP A 1 107 ? -6.485 10.958 0.258 1.00 91.75 107 ASP A C 1
ATOM 857 O O . ASP A 1 107 ? -6.846 12.084 -0.088 1.00 91.75 107 ASP A O 1
ATOM 861 N N . LEU A 1 108 ? -6.077 10.707 1.506 1.00 91.31 108 LEU A N 1
ATOM 862 C CA . LEU A 1 108 ? -6.074 11.718 2.558 1.00 91.31 108 LEU A CA 1
ATOM 863 C C . LEU A 1 108 ? -4.840 12.616 2.443 1.00 91.31 108 LEU A C 1
ATOM 865 O O . LEU A 1 108 ? -3.711 12.162 2.616 1.00 91.31 108 LEU A O 1
ATOM 869 N N . SER A 1 109 ? -5.066 13.908 2.207 1.00 90.00 109 SER A N 1
ATOM 870 C CA . SER A 1 109 ? -4.029 14.936 2.310 1.00 90.00 109 SER A CA 1
ATOM 871 C C . SER A 1 109 ? -3.900 15.368 3.768 1.00 90.00 109 SER A C 1
ATOM 873 O O . SER A 1 109 ? -4.823 15.972 4.313 1.00 90.00 109 SER A O 1
ATOM 875 N N . LEU A 1 110 ? -2.773 15.043 4.396 1.00 91.31 110 LEU A N 1
ATOM 876 C CA . LEU A 1 110 ? -2.511 15.288 5.814 1.00 91.31 110 LEU A CA 1
ATOM 877 C C . LEU A 1 110 ? -1.213 16.080 5.960 1.00 91.31 110 LEU A C 1
ATOM 879 O O . LEU A 1 110 ? -0.256 15.809 5.240 1.00 91.31 110 LEU A O 1
ATOM 883 N N . ASP A 1 111 ? -1.165 17.003 6.921 1.00 90.19 111 ASP A N 1
ATOM 884 C CA . ASP A 1 111 ? 0.054 17.770 7.222 1.00 90.19 111 ASP A CA 1
ATOM 885 C C . ASP A 1 111 ? 1.193 16.862 7.713 1.00 90.19 111 ASP A C 1
ATOM 887 O O . ASP A 1 111 ? 2.369 17.164 7.519 1.00 90.19 111 ASP A O 1
ATOM 891 N N . ASN A 1 112 ? 0.837 15.731 8.333 1.00 91.94 112 ASN A N 1
ATOM 892 C CA . ASN A 1 112 ? 1.766 14.701 8.772 1.00 91.94 112 ASN A CA 1
ATOM 893 C C . ASN A 1 112 ? 1.391 13.334 8.162 1.00 91.94 112 ASN A C 1
ATOM 895 O O . ASN A 1 112 ? 0.611 12.579 8.755 1.00 91.94 112 ASN A O 1
ATOM 899 N N . PRO A 1 113 ? 1.901 13.013 6.959 1.00 94.88 113 PRO A N 1
ATOM 900 C CA . PRO A 1 113 ? 1.565 11.787 6.244 1.00 94.88 113 PRO A CA 1
ATOM 901 C C . PRO A 1 113 ? 1.877 10.511 7.044 1.00 94.88 113 PRO A C 1
ATOM 903 O O . PRO A 1 113 ? 2.953 10.406 7.637 1.00 94.88 113 PRO A O 1
ATOM 906 N N . PRO A 1 114 ? 0.992 9.494 7.041 1.00 95.31 114 PRO A N 1
ATOM 907 C CA . PRO A 1 114 ? 1.224 8.257 7.776 1.00 95.31 114 PRO A CA 1
ATOM 908 C C . PRO A 1 114 ? 2.418 7.487 7.204 1.00 95.31 114 PRO A C 1
ATOM 910 O O . PRO A 1 114 ? 2.592 7.410 5.991 1.00 95.31 114 PRO A O 1
ATOM 913 N N . SER A 1 115 ? 3.191 6.843 8.076 1.00 94.75 115 SER A N 1
ATOM 914 C CA . SER A 1 115 ? 4.281 5.927 7.709 1.00 94.75 115 SER A CA 1
ATOM 915 C C . SER A 1 115 ? 3.883 4.483 8.011 1.00 94.75 115 SER A C 1
ATOM 917 O O . SER A 1 115 ? 3.068 4.240 8.889 1.00 94.75 115 SER A O 1
ATOM 919 N N . GLU A 1 116 ? 4.487 3.508 7.328 1.00 93.94 116 GLU A N 1
ATOM 920 C CA . GLU A 1 116 ? 4.153 2.071 7.427 1.00 93.94 116 GLU A CA 1
ATOM 921 C C . GLU A 1 116 ? 2.744 1.727 6.904 1.00 93.94 116 GLU A C 1
ATOM 923 O O . GLU A 1 116 ? 2.172 0.692 7.248 1.00 93.94 116 GLU A O 1
ATOM 928 N N . LEU A 1 117 ? 2.175 2.571 6.040 1.00 95.62 117 LEU A N 1
ATOM 929 C CA . LEU A 1 117 ? 0.869 2.325 5.433 1.00 95.62 117 LEU A CA 1
ATOM 930 C C . LEU A 1 117 ? 0.927 1.109 4.494 1.00 95.62 117 LEU A C 1
ATOM 932 O O . LEU A 1 117 ? 1.858 0.970 3.711 1.00 95.62 117 LEU A O 1
ATOM 936 N N . GLY A 1 118 ? -0.063 0.219 4.537 1.00 95.25 118 GLY A N 1
ATOM 937 C CA . GLY A 1 118 ? -0.066 -1.024 3.757 1.00 95.25 118 GLY A CA 1
ATOM 938 C C . GLY A 1 118 ? 0.873 -2.110 4.293 1.00 95.25 118 GLY A C 1
ATOM 939 O O . GLY A 1 118 ? 1.128 -3.096 3.593 1.00 95.25 118 GLY A O 1
ATOM 940 N N . TYR A 1 119 ? 1.390 -1.959 5.516 1.00 94.12 119 TYR A N 1
ATOM 941 C CA . TYR A 1 119 ? 2.229 -2.970 6.147 1.00 94.12 119 TYR A CA 1
ATOM 942 C C . TYR A 1 119 ? 1.471 -4.294 6.306 1.00 94.12 119 TYR A C 1
ATOM 944 O O . TYR A 1 119 ? 0.360 -4.329 6.838 1.00 94.12 119 TYR A O 1
ATOM 952 N N . LYS A 1 120 ? 2.074 -5.397 5.837 1.00 92.44 120 LYS A N 1
ATOM 953 C CA . LYS A 1 120 ? 1.478 -6.752 5.859 1.00 92.44 120 LYS A CA 1
ATOM 954 C C . LYS A 1 120 ? 0.072 -6.839 5.251 1.00 92.44 120 LYS A C 1
ATOM 956 O O . LYS A 1 120 ? -0.735 -7.686 5.649 1.00 92.44 120 LYS A O 1
ATOM 961 N N . LEU A 1 121 ? -0.214 -6.011 4.247 1.00 92.62 121 LEU A N 1
ATOM 962 C CA . LEU A 1 121 ? -1.440 -6.154 3.475 1.00 92.62 121 LEU A CA 1
ATOM 963 C C . LEU A 1 121 ? -1.515 -7.571 2.877 1.00 92.62 121 LEU A C 1
ATOM 965 O O . LEU A 1 121 ? -0.529 -8.121 2.368 1.00 92.62 121 LEU A O 1
ATOM 969 N N . THR A 1 122 ? -2.677 -8.201 2.996 1.00 91.06 122 THR A N 1
ATOM 970 C CA . THR A 1 122 ? -2.880 -9.598 2.612 1.00 91.06 122 THR A CA 1
ATOM 971 C C . THR A 1 122 ? -3.133 -9.771 1.128 1.00 91.06 122 THR A C 1
ATOM 973 O O . THR A 1 122 ? -3.617 -8.883 0.427 1.00 91.06 122 THR A O 1
ATOM 976 N N . ARG A 1 123 ? -2.817 -10.970 0.640 1.00 87.06 123 ARG A N 1
ATOM 977 C CA . ARG A 1 123 ? -3.163 -11.399 -0.712 1.00 87.06 123 ARG A CA 1
ATOM 978 C C . ARG A 1 123 ? -4.663 -11.231 -0.970 1.00 87.06 123 ARG A C 1
ATOM 980 O O . ARG A 1 123 ? -5.478 -11.548 -0.114 1.00 87.06 123 ARG A O 1
ATOM 987 N N . GLY A 1 124 ? -5.005 -10.785 -2.176 1.00 82.31 124 GLY A N 1
ATOM 988 C CA . GLY A 1 124 ? -6.382 -10.478 -2.577 1.00 82.31 124 GLY A CA 1
ATOM 989 C C . GLY A 1 124 ? -6.749 -9.011 -2.365 1.00 82.31 124 GLY A C 1
ATOM 990 O O . GLY A 1 124 ? -7.590 -8.500 -3.097 1.00 82.31 124 GLY A O 1
ATOM 991 N N . LYS A 1 125 ? -6.045 -8.307 -1.470 1.00 87.81 125 LYS A N 1
ATOM 992 C CA . LYS A 1 125 ? -6.213 -6.868 -1.281 1.00 87.81 125 LYS A CA 1
ATOM 993 C C . LYS A 1 125 ? -5.306 -6.056 -2.193 1.00 87.81 125 LYS A C 1
ATOM 995 O O . LYS A 1 125 ? -4.180 -6.453 -2.502 1.00 87.81 125 LYS A O 1
ATOM 1000 N N . THR A 1 126 ? -5.805 -4.896 -2.589 1.00 87.94 126 THR A N 1
ATOM 1001 C CA . THR A 1 126 ? -5.117 -3.880 -3.376 1.00 87.94 126 THR A CA 1
ATOM 1002 C C . THR A 1 126 ? -5.222 -2.552 -2.648 1.00 87.94 126 THR A C 1
ATOM 1004 O O . THR A 1 126 ? -6.328 -2.076 -2.411 1.00 87.94 126 THR A O 1
ATOM 1007 N N . LEU A 1 127 ? -4.083 -1.956 -2.312 1.00 94.19 127 LEU A N 1
ATOM 1008 C CA . LEU A 1 127 ? -4.005 -0.612 -1.754 1.00 94.19 127 LEU A CA 1
ATOM 1009 C C . LEU A 1 127 ? -3.450 0.342 -2.808 1.00 94.19 127 LEU A C 1
ATOM 1011 O O . LEU A 1 127 ? -2.345 0.139 -3.311 1.00 94.19 127 LEU A O 1
ATOM 1015 N N . VAL A 1 128 ? -4.228 1.369 -3.126 1.00 90.25 128 VAL A N 1
ATOM 1016 C CA . VAL A 1 128 ? -3.900 2.432 -4.075 1.00 90.25 128 VAL A CA 1
ATOM 1017 C C . VAL A 1 128 ? -3.627 3.703 -3.282 1.00 90.25 128 VAL A C 1
ATOM 1019 O O . VAL A 1 128 ? -4.535 4.227 -2.647 1.00 90.25 128 VAL A O 1
ATOM 1022 N N . ASN A 1 129 ? -2.395 4.200 -3.319 1.00 94.75 129 ASN A N 1
ATOM 1023 C CA . ASN A 1 129 ? -2.051 5.511 -2.784 1.00 94.75 129 ASN A CA 1
ATOM 1024 C C . ASN A 1 129 ? -2.194 6.577 -3.875 1.00 94.75 129 ASN A C 1
ATOM 1026 O O . ASN A 1 129 ? -1.532 6.478 -4.907 1.00 94.75 129 ASN A O 1
ATOM 1030 N N . THR A 1 130 ? -3.003 7.605 -3.636 1.00 89.19 130 THR A N 1
ATOM 1031 C CA . THR A 1 130 ? -3.105 8.799 -4.495 1.00 89.19 130 THR A CA 1
ATOM 1032 C C . THR A 1 130 ? -2.702 10.086 -3.771 1.00 89.19 130 THR A C 1
ATOM 1034 O O . THR A 1 130 ? -2.837 11.164 -4.344 1.00 89.19 130 THR A O 1
ATOM 1037 N N . ALA A 1 131 ? -2.239 9.985 -2.524 1.00 93.06 131 ALA A N 1
ATOM 1038 C CA . ALA A 1 131 ? -1.824 11.099 -1.678 1.00 93.06 131 ALA A CA 1
ATOM 1039 C C . ALA A 1 131 ? -0.332 10.987 -1.309 1.00 93.06 131 ALA A C 1
ATOM 1041 O O . ALA A 1 131 ? 0.415 10.206 -1.906 1.00 93.06 131 ALA A O 1
ATOM 1042 N N . GLU A 1 132 ? 0.116 11.795 -0.351 1.00 95.56 132 GLU A N 1
ATOM 1043 C CA . GLU A 1 132 ? 1.444 11.654 0.243 1.00 95.56 132 GLU A CA 1
ATOM 1044 C C . GLU A 1 132 ? 1.405 10.618 1.374 1.00 95.56 132 GLU A C 1
ATOM 1046 O O . GLU A 1 132 ? 0.514 10.627 2.225 1.00 95.56 132 GLU A O 1
ATOM 1051 N N . VAL A 1 133 ? 2.377 9.711 1.368 1.00 95.94 133 VAL A N 1
ATOM 1052 C CA . VAL A 1 133 ? 2.641 8.725 2.417 1.00 95.94 133 VAL A CA 1
ATOM 1053 C C . VAL A 1 133 ? 4.067 8.947 2.898 1.00 95.94 133 VAL A C 1
ATOM 1055 O O . VAL A 1 133 ? 4.958 9.231 2.100 1.00 95.94 133 VAL A O 1
ATOM 1058 N N . GLY A 1 134 ? 4.274 8.815 4.206 1.00 93.81 134 GLY A N 1
ATOM 1059 C CA . GLY A 1 134 ? 5.555 9.044 4.855 1.00 93.81 134 GLY A CA 1
ATOM 1060 C C . GLY A 1 134 ? 6.603 7.976 4.530 1.00 93.81 134 GLY A C 1
ATOM 1061 O O . GLY A 1 134 ? 6.640 7.381 3.457 1.00 93.81 134 GLY A O 1
ATOM 1062 N N . THR A 1 135 ? 7.478 7.710 5.495 1.00 94.31 135 THR A N 1
ATOM 1063 C CA . THR A 1 135 ? 8.732 6.962 5.311 1.00 94.31 135 THR A CA 1
ATOM 1064 C C . THR A 1 135 ? 8.575 5.586 4.661 1.00 94.31 135 THR A C 1
ATOM 1066 O O . THR A 1 135 ? 9.437 5.207 3.882 1.00 94.31 135 THR A O 1
ATOM 1069 N N . SER A 1 136 ? 7.512 4.837 4.961 1.00 93.81 136 SER A N 1
ATOM 1070 C CA . SER A 1 136 ? 7.358 3.454 4.484 1.00 93.81 136 SER A CA 1
ATOM 1071 C C . SER A 1 136 ? 5.965 3.213 3.907 1.00 93.81 136 SER A C 1
ATOM 1073 O O . SER A 1 136 ? 4.971 3.536 4.560 1.00 93.81 136 SER A O 1
ATOM 1075 N N . PHE A 1 137 ? 5.876 2.556 2.748 1.00 96.12 137 PHE A N 1
ATOM 1076 C CA . PHE A 1 137 ? 4.610 2.212 2.092 1.00 96.12 137 PHE A CA 1
ATOM 1077 C C . PHE A 1 137 ? 4.621 0.777 1.554 1.00 96.12 137 PHE A C 1
ATOM 1079 O O . PHE A 1 137 ? 5.461 0.418 0.746 1.00 96.12 137 PHE A O 1
ATOM 1086 N N . GLY A 1 138 ? 3.680 -0.073 1.959 1.00 94.00 138 GLY A N 1
ATOM 1087 C CA . GLY A 1 138 ? 3.516 -1.426 1.416 1.00 94.00 138 GLY A CA 1
ATOM 1088 C C . GLY A 1 138 ? 4.546 -2.456 1.892 1.00 94.00 138 GLY A C 1
ATOM 1089 O O . GLY A 1 138 ? 4.699 -3.509 1.266 1.00 94.00 138 GLY A O 1
ATOM 1090 N N . GLY A 1 139 ? 5.256 -2.178 2.988 1.00 91.69 139 GLY A N 1
ATOM 1091 C CA . GLY A 1 139 ? 6.286 -3.064 3.530 1.00 91.69 139 GLY A CA 1
ATOM 1092 C C . GLY A 1 139 ? 5.754 -4.459 3.890 1.00 91.69 139 GLY A C 1
ATOM 1093 O O . GLY A 1 139 ? 4.719 -4.607 4.542 1.00 91.69 139 GLY A O 1
ATOM 1094 N N . VAL A 1 140 ? 6.475 -5.512 3.490 1.00 90.81 140 VAL A N 1
ATOM 1095 C CA . VAL A 1 140 ? 6.132 -6.928 3.764 1.00 90.81 140 VAL A CA 1
ATOM 1096 C C . VAL A 1 140 ? 4.717 -7.313 3.279 1.00 90.81 140 VAL A C 1
ATOM 1098 O O . VAL A 1 140 ? 4.110 -8.266 3.768 1.00 90.81 140 VAL A O 1
ATOM 1101 N N . SER A 1 141 ? 4.161 -6.572 2.318 1.00 91.81 141 SER A N 1
ATOM 1102 C CA . SER A 1 141 ? 2.849 -6.863 1.744 1.00 91.81 141 SER A CA 1
ATOM 1103 C C . SER A 1 141 ? 2.879 -8.135 0.893 1.00 91.81 141 SER A C 1
ATOM 1105 O O . SER A 1 141 ? 3.808 -8.373 0.120 1.00 91.81 141 SER A O 1
ATOM 1107 N N . SER A 1 142 ? 1.827 -8.940 1.013 1.00 90.62 142 SER A N 1
ATOM 1108 C CA . SER A 1 142 ? 1.512 -10.050 0.100 1.00 90.62 142 SER A CA 1
ATOM 1109 C C . SER A 1 142 ? 0.365 -9.714 -0.864 1.00 90.62 142 SER A C 1
ATOM 1111 O O . SER A 1 142 ? 0.020 -10.524 -1.725 1.00 90.62 142 SER A O 1
ATOM 1113 N N . GLY A 1 143 ? -0.241 -8.535 -0.699 1.00 89.12 143 GLY A N 1
ATOM 1114 C CA . GLY A 1 143 ? -1.259 -7.975 -1.581 1.00 89.12 143 GLY A CA 1
ATOM 1115 C C . GLY A 1 143 ? -0.663 -7.192 -2.749 1.00 89.12 143 GLY A C 1
ATOM 1116 O O . GLY A 1 143 ? 0.516 -7.321 -3.085 1.00 89.12 143 GLY A O 1
ATOM 1117 N N . THR A 1 144 ? -1.497 -6.369 -3.374 1.00 88.00 144 THR A N 1
ATOM 1118 C CA . THR A 1 144 ? -1.073 -5.424 -4.412 1.00 88.00 144 THR A CA 1
ATOM 1119 C C . THR A 1 144 ? -0.931 -4.033 -3.807 1.00 88.00 144 THR A C 1
ATOM 1121 O O . THR A 1 144 ? -1.855 -3.533 -3.172 1.00 88.00 144 THR A O 1
ATOM 1124 N N . ILE A 1 145 ? 0.222 -3.408 -4.007 1.00 93.81 145 ILE A N 1
ATOM 1125 C CA . ILE A 1 145 ? 0.520 -2.036 -3.608 1.00 93.81 145 ILE A CA 1
ATOM 1126 C C . ILE A 1 145 ? 0.685 -1.224 -4.885 1.00 93.81 145 ILE A C 1
ATOM 1128 O O . ILE A 1 145 ? 1.526 -1.556 -5.717 1.00 93.81 145 ILE A O 1
ATOM 1132 N N . LEU A 1 146 ? -0.122 -0.182 -5.052 1.00 91.38 146 LEU A N 1
ATOM 1133 C CA . LEU A 1 146 ? -0.060 0.725 -6.189 1.00 91.38 146 LEU A CA 1
ATOM 1134 C C . LEU A 1 146 ? 0.160 2.142 -5.665 1.00 91.38 146 LEU A C 1
ATOM 1136 O O . LEU A 1 146 ? -0.686 2.672 -4.952 1.00 91.38 146 LEU A O 1
ATOM 1140 N N . ASN A 1 147 ? 1.289 2.750 -6.010 1.00 94.69 147 ASN A N 1
ATOM 1141 C CA . ASN A 1 147 ? 1.561 4.153 -5.727 1.00 94.69 147 ASN A CA 1
ATOM 1142 C C . ASN A 1 147 ? 1.290 5.000 -6.967 1.00 94.69 147 ASN A C 1
ATOM 1144 O O . ASN A 1 147 ? 1.876 4.755 -8.016 1.00 94.69 147 ASN A O 1
ATOM 1148 N N . TYR A 1 148 ? 0.418 5.988 -6.838 1.00 88.69 148 TYR A N 1
ATOM 1149 C CA . TYR A 1 148 ? 0.183 7.031 -7.832 1.00 88.69 148 TYR A CA 1
ATOM 1150 C C . TYR A 1 148 ? 0.420 8.440 -7.265 1.00 88.69 148 TYR A C 1
ATOM 1152 O O . TYR A 1 148 ? 0.627 9.381 -8.022 1.00 88.69 148 TYR A O 1
ATOM 1160 N N . GLY A 1 149 ? 0.395 8.585 -5.939 1.00 91.88 149 GLY A N 1
ATOM 1161 C CA . GLY A 1 149 ? 0.813 9.801 -5.255 1.00 91.88 149 GLY A CA 1
ATOM 1162 C C . GLY A 1 149 ? 2.318 9.820 -4.994 1.00 91.88 149 GLY A C 1
ATOM 1163 O O . GLY A 1 149 ? 3.121 9.416 -5.838 1.00 91.88 149 GLY A O 1
ATOM 1164 N N . LYS A 1 150 ? 2.682 10.271 -3.794 1.00 95.19 150 LYS A N 1
ATOM 1165 C CA . LYS A 1 150 ? 4.061 10.305 -3.314 1.00 95.19 150 LYS A CA 1
ATOM 1166 C C . LYS A 1 150 ? 4.241 9.310 -2.172 1.00 95.19 150 LYS A C 1
ATOM 1168 O O . LYS A 1 150 ? 3.460 9.314 -1.222 1.00 95.19 150 LYS A O 1
ATOM 1173 N N . ALA A 1 151 ? 5.255 8.465 -2.268 1.00 95.56 151 ALA A N 1
ATOM 1174 C CA . ALA A 1 151 ? 5.696 7.577 -1.203 1.00 95.56 151 ALA A CA 1
ATOM 1175 C C . ALA A 1 151 ? 7.099 7.995 -0.752 1.00 95.56 151 ALA A C 1
ATOM 1177 O O . ALA A 1 151 ? 7.930 8.356 -1.581 1.00 95.56 151 ALA A O 1
ATOM 1178 N N . GLY A 1 152 ? 7.357 7.941 0.553 1.00 92.00 152 GLY A N 1
ATOM 1179 C CA . GLY A 1 152 ? 8.656 8.302 1.106 1.00 92.00 152 GLY A CA 1
ATOM 1180 C C . GLY A 1 152 ? 9.747 7.256 0.863 1.00 92.00 152 GLY A C 1
ATOM 1181 O O . GLY A 1 152 ? 9.798 6.577 -0.161 1.00 92.00 152 GLY A O 1
ATOM 1182 N N . PHE A 1 153 ? 10.640 7.142 1.844 1.00 91.88 153 PHE A N 1
ATOM 1183 C CA . PHE A 1 153 ? 11.908 6.416 1.762 1.00 91.88 153 PHE A CA 1
ATOM 1184 C C . PHE A 1 153 ? 11.834 4.959 1.261 1.00 91.88 153 PHE A C 1
ATOM 1186 O O . PHE A 1 153 ? 12.667 4.585 0.447 1.00 91.88 153 PHE A O 1
ATOM 1193 N N . ASP A 1 154 ? 10.908 4.123 1.746 1.00 91.69 154 ASP A N 1
ATOM 1194 C CA . ASP A 1 154 ? 10.836 2.688 1.413 1.00 91.69 154 ASP A CA 1
ATOM 1195 C C . ASP A 1 154 ? 9.435 2.278 0.944 1.00 91.69 154 ASP A C 1
ATOM 1197 O O . ASP A 1 154 ? 8.519 2.018 1.734 1.00 91.69 154 ASP A O 1
ATOM 1201 N N . MET A 1 155 ? 9.271 2.170 -0.373 1.00 93.50 155 MET A N 1
ATOM 1202 C CA . MET A 1 155 ? 8.069 1.635 -0.995 1.00 93.50 155 MET A CA 1
ATOM 1203 C C . MET A 1 155 ? 8.239 0.149 -1.320 1.00 93.50 155 MET A C 1
ATOM 1205 O O . MET A 1 155 ? 9.109 -0.241 -2.083 1.00 93.50 155 MET A O 1
ATOM 1209 N N . GLY A 1 156 ? 7.343 -0.706 -0.839 1.00 90.62 156 GLY A N 1
ATOM 1210 C CA . GLY A 1 156 ? 7.294 -2.125 -1.181 1.00 90.62 156 GLY A CA 1
ATOM 1211 C C . GLY A 1 156 ? 8.439 -2.948 -0.590 1.00 90.62 156 GLY A C 1
ATOM 1212 O O . GLY A 1 156 ? 8.641 -4.088 -1.017 1.00 90.62 156 GLY A O 1
ATOM 1213 N N . GLY A 1 157 ? 9.175 -2.413 0.388 1.00 88.94 157 GLY A N 1
ATOM 1214 C CA . GLY A 1 157 ? 10.275 -3.096 1.056 1.00 88.94 157 GLY A CA 1
ATOM 1215 C C . GLY A 1 157 ? 9.897 -4.505 1.512 1.00 88.94 157 GLY A C 1
ATOM 1216 O O . GLY A 1 157 ? 8.966 -4.720 2.293 1.00 88.94 157 GLY A O 1
ATOM 1217 N N . SER A 1 158 ? 10.626 -5.508 1.020 1.00 89.06 158 SER A N 1
ATOM 1218 C CA . SER A 1 158 ? 10.384 -6.932 1.305 1.00 89.06 158 SER A CA 1
ATOM 1219 C C . SER A 1 158 ? 8.983 -7.468 0.957 1.00 89.06 158 SER A C 1
ATOM 1221 O O . SER A 1 158 ? 8.597 -8.520 1.479 1.00 89.06 158 SER A O 1
ATOM 1223 N N . ALA A 1 159 ? 8.209 -6.790 0.105 1.00 89.44 159 ALA A N 1
ATOM 1224 C CA . ALA A 1 159 ? 6.905 -7.287 -0.322 1.00 89.44 159 ALA A CA 1
ATOM 1225 C C . ALA A 1 159 ? 7.050 -8.598 -1.115 1.00 89.44 159 ALA A C 1
ATOM 1227 O O . ALA A 1 159 ? 7.948 -8.764 -1.942 1.00 89.44 159 ALA A O 1
ATOM 1228 N N . SER A 1 160 ? 6.165 -9.555 -0.861 1.00 88.31 160 SER A N 1
ATOM 1229 C CA . SER A 1 160 ? 6.063 -10.787 -1.647 1.00 88.31 160 SER A CA 1
ATOM 1230 C C . SER A 1 160 ? 4.976 -10.722 -2.713 1.00 88.31 160 SER A C 1
ATOM 1232 O O . SER A 1 160 ? 4.959 -11.596 -3.568 1.00 88.31 160 SER A O 1
ATOM 1234 N N . GLY A 1 161 ? 4.092 -9.722 -2.647 1.00 86.56 161 GLY A N 1
ATOM 1235 C CA . GLY A 1 161 ? 3.019 -9.504 -3.610 1.00 86.56 161 GLY A CA 1
ATOM 1236 C C . GLY A 1 161 ? 3.437 -8.668 -4.822 1.00 86.56 161 GLY A C 1
ATOM 1237 O O . GLY A 1 161 ? 4.560 -8.756 -5.316 1.00 86.56 161 GLY A O 1
ATOM 1238 N N . THR A 1 162 ? 2.506 -7.864 -5.334 1.00 85.12 162 THR A N 1
ATOM 1239 C CA . THR A 1 162 ? 2.742 -6.990 -6.496 1.00 85.12 162 THR A CA 1
ATOM 1240 C C . THR A 1 162 ? 2.920 -5.547 -6.039 1.00 85.12 162 THR A C 1
ATOM 1242 O O . THR A 1 162 ? 2.084 -5.030 -5.308 1.00 85.12 162 THR A O 1
ATOM 1245 N N . VAL A 1 163 ? 3.985 -4.890 -6.481 1.00 89.94 163 VAL A N 1
ATOM 1246 C CA . VAL A 1 163 ? 4.295 -3.486 -6.205 1.00 89.94 163 VAL A CA 1
ATOM 1247 C C . VAL A 1 163 ? 4.332 -2.745 -7.535 1.00 89.94 163 VAL A C 1
ATOM 1249 O O . VAL A 1 163 ? 5.064 -3.137 -8.440 1.00 89.94 163 VAL A O 1
ATOM 1252 N N . ILE A 1 164 ? 3.523 -1.699 -7.669 1.00 88.69 164 ILE A N 1
ATOM 1253 C CA . ILE A 1 164 ? 3.414 -0.883 -8.879 1.00 88.69 164 ILE A CA 1
ATOM 1254 C C . ILE A 1 164 ? 3.626 0.574 -8.481 1.00 88.69 164 ILE A C 1
ATOM 1256 O O . ILE A 1 164 ? 2.799 1.140 -7.772 1.00 88.69 164 ILE A O 1
ATOM 1260 N N . ASN A 1 165 ? 4.711 1.187 -8.935 1.00 92.12 165 ASN A N 1
ATOM 1261 C CA . ASN A 1 165 ? 4.955 2.614 -8.785 1.00 92.12 165 ASN A CA 1
ATOM 1262 C C . ASN A 1 165 ? 4.626 3.336 -10.093 1.00 92.12 165 ASN A C 1
ATOM 1264 O O . ASN A 1 165 ? 5.251 3.074 -11.114 1.00 92.12 165 ASN A O 1
ATOM 1268 N N . LEU A 1 166 ? 3.634 4.218 -10.065 1.00 86.25 166 LEU A N 1
ATOM 1269 C CA . LEU A 1 166 ? 3.237 5.104 -11.164 1.00 86.25 166 LEU A CA 1
ATOM 1270 C C . LEU A 1 166 ? 3.460 6.587 -10.821 1.00 86.25 166 LEU A C 1
ATOM 1272 O O . LEU A 1 166 ? 3.396 7.416 -11.723 1.00 86.25 166 LEU A O 1
ATOM 1276 N N . GLY A 1 167 ? 3.663 6.905 -9.539 1.00 89.88 167 GLY A N 1
ATOM 1277 C CA . GLY A 1 167 ? 3.911 8.253 -9.032 1.00 89.88 167 GLY A CA 1
ATOM 1278 C C . GLY A 1 167 ? 5.368 8.447 -8.620 1.00 89.88 167 GLY A C 1
ATOM 1279 O O . GLY A 1 167 ? 6.283 7.980 -9.295 1.00 89.88 167 GLY A O 1
ATOM 1280 N N . GLU A 1 168 ? 5.577 9.115 -7.495 1.00 93.50 168 GLU A N 1
ATOM 1281 C CA . GLU A 1 168 ? 6.909 9.398 -6.960 1.00 93.50 168 GLU A CA 1
ATOM 1282 C C . GLU A 1 168 ? 7.187 8.487 -5.763 1.00 93.50 168 GLU A C 1
ATOM 1284 O O . GLU A 1 168 ? 6.363 8.382 -4.851 1.00 93.50 168 GLU A O 1
ATOM 1289 N N . ALA A 1 169 ? 8.337 7.820 -5.764 1.00 93.06 169 ALA A N 1
ATOM 1290 C CA . ALA A 1 169 ? 8.924 7.210 -4.579 1.00 93.06 169 ALA A CA 1
ATOM 1291 C C . ALA A 1 169 ? 10.254 7.914 -4.298 1.00 93.06 169 ALA A C 1
ATOM 1293 O O . ALA A 1 169 ? 11.014 8.145 -5.238 1.00 93.06 169 ALA A O 1
ATOM 1294 N N . ASP A 1 170 ? 10.533 8.254 -3.038 1.00 90.81 170 ASP A N 1
ATOM 1295 C CA . ASP A 1 170 ? 11.771 8.951 -2.684 1.00 90.81 170 ASP A CA 1
ATOM 1296 C C . ASP A 1 170 ? 12.975 8.016 -2.885 1.00 90.81 170 ASP A C 1
ATOM 1298 O O . ASP A 1 170 ? 13.459 7.858 -4.001 1.00 90.81 170 ASP A O 1
ATOM 1302 N N . ASP A 1 171 ? 13.515 7.381 -1.851 1.00 88.94 171 ASP A N 1
ATOM 1303 C CA . ASP A 1 171 ? 14.810 6.711 -1.996 1.00 88.94 171 ASP A CA 1
ATOM 1304 C C . ASP A 1 171 ? 14.659 5.337 -2.662 1.00 88.94 171 ASP A C 1
ATOM 1306 O O . ASP A 1 171 ? 15.263 5.061 -3.701 1.00 88.94 171 ASP A O 1
ATOM 1310 N N . LEU A 1 172 ? 13.839 4.462 -2.083 1.00 89.12 172 LEU A N 1
ATOM 1311 C CA . LEU A 1 172 ? 13.846 3.039 -2.393 1.00 89.12 172 LEU A CA 1
ATOM 1312 C C . LEU A 1 172 ? 12.483 2.543 -2.862 1.00 89.12 172 LEU A C 1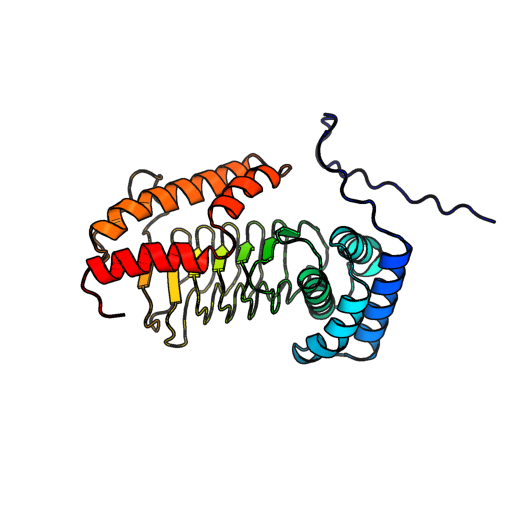
ATOM 1314 O O . LEU A 1 172 ? 11.460 2.720 -2.200 1.00 89.12 172 LEU A O 1
ATOM 1318 N N . CYS A 1 173 ? 12.490 1.808 -3.975 1.00 89.81 173 CYS A N 1
ATOM 1319 C CA . CYS A 1 173 ? 11.316 1.099 -4.467 1.00 89.81 173 CYS A CA 1
ATOM 1320 C C . CYS A 1 173 ? 11.594 -0.398 -4.638 1.00 89.81 173 CYS A C 1
ATOM 1322 O O . CYS A 1 173 ? 12.335 -0.853 -5.508 1.00 89.81 173 CYS A O 1
ATOM 1324 N N . GLY A 1 174 ? 10.957 -1.192 -3.793 1.00 85.00 174 GLY A N 1
ATOM 1325 C CA . GLY A 1 174 ? 10.953 -2.638 -3.852 1.00 85.00 174 GLY A CA 1
ATOM 1326 C C . GLY A 1 174 ? 12.260 -3.276 -3.397 1.00 85.00 174 GLY A C 1
ATOM 1327 O O . GLY A 1 174 ? 12.607 -4.357 -3.881 1.00 85.00 174 GLY A O 1
ATOM 1328 N N . GLN A 1 175 ? 12.963 -2.644 -2.450 1.00 80.31 175 GLN A N 1
ATOM 1329 C CA . GLN A 1 175 ? 14.173 -3.199 -1.850 1.00 80.31 175 GLN A CA 1
ATOM 1330 C C . GLN A 1 175 ? 13.822 -4.560 -1.221 1.00 80.31 175 GLN A C 1
ATOM 1332 O O . GLN A 1 175 ? 13.092 -4.655 -0.230 1.00 80.31 175 GLN A O 1
ATOM 1337 N N . ARG A 1 176 ? 14.312 -5.650 -1.824 1.00 82.75 176 ARG A N 1
ATOM 1338 C CA . ARG A 1 176 ? 14.052 -7.055 -1.425 1.00 82.75 176 ARG A CA 1
ATOM 1339 C C . ARG A 1 176 ? 12.658 -7.601 -1.745 1.00 82.75 176 ARG A C 1
ATOM 1341 O O . ARG A 1 176 ? 12.212 -8.555 -1.089 1.00 82.75 176 ARG A O 1
ATOM 1348 N N . VAL A 1 177 ? 11.960 -7.028 -2.724 1.00 82.44 177 VAL A N 1
ATOM 1349 C CA . VAL A 1 177 ? 10.723 -7.626 -3.249 1.00 82.44 177 VAL A CA 1
ATOM 1350 C C . VAL A 1 177 ? 10.985 -9.070 -3.682 1.00 82.44 177 VAL A C 1
ATOM 1352 O O . VAL A 1 177 ? 12.043 -9.391 -4.205 1.00 82.44 177 VAL A O 1
ATOM 1355 N N . ARG A 1 178 ? 10.024 -9.964 -3.437 1.00 81.88 178 ARG A N 1
ATOM 1356 C CA . ARG A 1 178 ? 10.051 -11.378 -3.873 1.00 81.88 178 ARG A CA 1
ATOM 1357 C C . ARG A 1 178 ? 8.926 -11.726 -4.849 1.00 81.88 178 ARG A C 1
ATOM 1359 O O . ARG A 1 178 ? 8.756 -12.892 -5.211 1.00 81.88 178 ARG A O 1
ATOM 1366 N N . GLY A 1 179 ? 8.113 -10.733 -5.187 1.00 80.38 179 GLY A N 1
ATOM 1367 C CA . GLY A 1 179 ? 7.019 -10.839 -6.135 1.00 80.38 179 GLY A CA 1
ATOM 1368 C C . GLY A 1 179 ? 7.302 -10.034 -7.394 1.00 80.38 179 GLY A C 1
ATOM 1369 O O . GLY A 1 179 ? 8.396 -10.106 -7.956 1.00 80.38 179 GLY A O 1
ATOM 1370 N N . VAL A 1 180 ? 6.297 -9.285 -7.836 1.00 82.06 180 VAL A N 1
ATOM 1371 C CA . VAL A 1 180 ? 6.363 -8.452 -9.041 1.00 82.06 180 VAL A CA 1
ATOM 1372 C C . VAL A 1 180 ? 6.577 -7.001 -8.631 1.00 82.06 180 VAL A C 1
ATOM 1374 O O . VAL A 1 180 ? 5.811 -6.481 -7.827 1.00 82.06 180 VAL A O 1
ATOM 1377 N N . LEU A 1 181 ? 7.582 -6.349 -9.202 1.00 85.19 181 LEU A N 1
ATOM 1378 C CA . LEU A 1 181 ? 7.843 -4.922 -9.086 1.00 85.19 181 LEU A CA 1
ATOM 1379 C C . LEU A 1 181 ? 7.723 -4.285 -10.470 1.00 85.19 181 LEU A C 1
ATOM 1381 O O . LEU A 1 181 ? 8.383 -4.709 -11.415 1.00 85.19 181 LEU A O 1
ATOM 1385 N N . ILE A 1 182 ? 6.889 -3.262 -10.584 1.00 84.88 182 ILE A N 1
ATO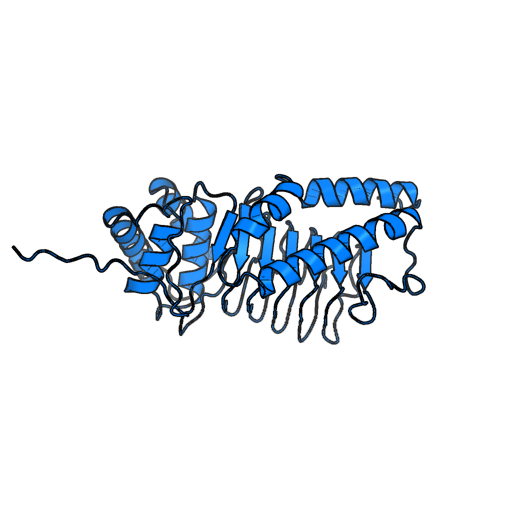M 1386 C CA . ILE A 1 182 ? 6.725 -2.467 -11.796 1.00 84.88 182 ILE A CA 1
ATOM 1387 C C . ILE A 1 182 ? 6.946 -1.009 -11.411 1.00 84.88 182 ILE A C 1
ATOM 1389 O O . ILE A 1 182 ? 6.182 -0.470 -10.619 1.00 84.88 182 ILE A O 1
ATOM 1393 N N . ASN A 1 183 ? 7.958 -0.367 -11.978 1.00 87.00 183 ASN A N 1
ATOM 1394 C CA . ASN A 1 183 ? 8.158 1.071 -11.888 1.00 87.00 183 ASN A CA 1
ATOM 1395 C C . ASN A 1 183 ? 7.839 1.713 -13.241 1.00 87.00 183 ASN A C 1
ATOM 1397 O O . ASN A 1 183 ? 8.402 1.327 -14.258 1.00 87.00 183 ASN A O 1
ATOM 1401 N N . TYR A 1 184 ? 6.931 2.677 -13.245 1.00 83.44 184 TYR A N 1
ATOM 1402 C CA . TYR A 1 184 ? 6.569 3.546 -14.371 1.00 83.44 184 TYR A CA 1
ATOM 1403 C C . TYR A 1 184 ? 6.603 5.033 -13.967 1.00 83.44 184 TYR A C 1
ATOM 1405 O O . TYR A 1 184 ? 6.335 5.911 -14.786 1.00 83.44 184 TYR A O 1
ATOM 1413 N N . GLY A 1 185 ? 6.871 5.300 -12.687 1.00 87.19 185 GLY A N 1
ATOM 1414 C CA . GLY A 1 185 ? 7.004 6.626 -12.103 1.00 87.19 185 GLY A CA 1
ATOM 1415 C C . GLY A 1 185 ? 8.470 7.001 -11.901 1.00 87.19 185 GLY A C 1
ATOM 1416 O O . GLY A 1 185 ? 9.323 6.608 -12.696 1.00 87.19 185 GLY A O 1
ATOM 1417 N N . SER A 1 186 ? 8.768 7.734 -10.833 1.00 89.25 186 SER A N 1
ATOM 1418 C CA . SER A 1 186 ? 10.136 8.093 -10.452 1.00 89.25 186 SER A CA 1
ATOM 1419 C C . SER A 1 186 ? 10.548 7.441 -9.131 1.00 89.25 186 SER A C 1
ATOM 1421 O O . SER A 1 186 ? 9.725 7.221 -8.238 1.00 89.25 186 SER A O 1
ATOM 1423 N N . VAL A 1 187 ? 11.836 7.107 -9.036 1.00 88.44 187 VAL A N 1
ATOM 1424 C CA . VAL A 1 187 ? 12.514 6.613 -7.831 1.00 88.44 187 VAL A CA 1
ATOM 1425 C C . VAL A 1 187 ? 13.876 7.296 -7.740 1.00 88.44 187 VAL A C 1
ATOM 1427 O O . VAL A 1 187 ? 14.665 7.200 -8.680 1.00 88.44 187 VAL A O 1
ATOM 1430 N N . SER A 1 188 ? 14.182 7.984 -6.642 1.00 85.94 188 SER A N 1
ATOM 1431 C CA . SER A 1 188 ? 15.360 8.861 -6.570 1.00 85.94 188 SER A CA 1
ATOM 1432 C C . SER A 1 188 ? 16.692 8.127 -6.378 1.00 85.94 188 SER A C 1
ATOM 1434 O O . SER A 1 188 ? 17.678 8.501 -7.016 1.00 85.94 188 SER A O 1
ATOM 1436 N N . LEU A 1 189 ? 16.752 7.078 -5.544 1.00 82.81 189 LEU A N 1
ATOM 1437 C CA . LEU A 1 189 ? 18.011 6.385 -5.242 1.00 82.81 189 LEU A CA 1
ATOM 1438 C C . LEU A 1 189 ? 18.111 5.055 -5.986 1.00 82.81 189 LEU A C 1
ATOM 1440 O O . LEU A 1 189 ? 19.057 4.840 -6.749 1.00 82.81 189 LEU A O 1
ATOM 1444 N N . GLY A 1 190 ? 17.162 4.150 -5.758 1.00 79.69 190 GLY A N 1
ATOM 1445 C CA . GLY A 1 190 ? 17.300 2.796 -6.262 1.00 79.69 190 GLY A CA 1
ATOM 1446 C C . GLY A 1 190 ? 16.054 1.941 -6.182 1.00 79.69 190 GLY A C 1
ATOM 1447 O O . GLY A 1 190 ? 15.140 2.163 -5.391 1.00 79.69 190 GLY A O 1
ATOM 1448 N N . MET A 1 191 ? 16.034 0.914 -7.020 1.00 81.19 191 MET A N 1
ATOM 1449 C CA . MET A 1 191 ? 14.935 -0.030 -7.080 1.00 81.19 191 MET A CA 1
ATOM 1450 C C . MET A 1 191 ? 15.407 -1.468 -7.233 1.00 81.19 191 MET A C 1
ATOM 1452 O O . MET A 1 191 ? 16.454 -1.750 -7.816 1.00 81.19 191 MET A O 1
ATOM 1456 N N . GLY A 1 192 ? 14.575 -2.391 -6.763 1.00 69.19 192 GLY A N 1
ATOM 1457 C CA . GLY A 1 192 ? 14.810 -3.820 -6.909 1.00 69.19 192 GLY A CA 1
ATOM 1458 C C . GLY A 1 192 ? 15.682 -4.433 -5.815 1.00 69.19 192 GLY A C 1
ATOM 1459 O O . GLY A 1 192 ? 15.894 -3.886 -4.735 1.00 69.19 192 GLY A O 1
ATOM 1460 N N . ASP A 1 193 ? 16.092 -5.670 -6.062 1.00 64.69 193 ASP A N 1
ATOM 1461 C CA . ASP A 1 193 ? 16.517 -6.587 -5.017 1.00 64.69 193 ASP A CA 1
ATOM 1462 C C . ASP A 1 193 ? 18.021 -6.510 -4.703 1.00 64.69 193 ASP A C 1
ATOM 1464 O O . ASP A 1 193 ? 18.872 -6.904 -5.498 1.00 64.69 193 ASP A O 1
ATOM 1468 N N . GLU A 1 194 ? 18.341 -6.059 -3.491 1.00 63.41 194 GLU A N 1
ATOM 1469 C CA . GLU A 1 194 ? 19.687 -6.129 -2.904 1.00 63.41 194 GLU A CA 1
ATOM 1470 C C . GLU A 1 194 ? 20.037 -7.522 -2.336 1.00 63.41 194 GLU A C 1
ATOM 1472 O O . GLU A 1 194 ? 21.111 -7.708 -1.769 1.00 63.41 194 GLU A O 1
ATOM 1477 N N . GLY A 1 195 ? 19.126 -8.501 -2.411 1.00 54.44 195 GLY A N 1
ATOM 1478 C CA . GLY A 1 195 ? 19.165 -9.714 -1.593 1.00 54.44 195 GLY A CA 1
ATOM 1479 C C . GLY A 1 195 ? 19.166 -11.064 -2.314 1.00 54.44 195 GLY A C 1
ATOM 1480 O O . GLY A 1 195 ? 19.029 -12.071 -1.615 1.00 54.44 195 GLY A O 1
ATOM 1481 N N . GLY A 1 196 ? 19.298 -11.131 -3.642 1.00 50.22 196 GLY A N 1
ATOM 1482 C CA . GLY A 1 196 ? 19.457 -12.408 -4.360 1.00 50.22 196 GLY A CA 1
ATOM 1483 C C . GLY A 1 196 ? 18.234 -13.318 -4.364 1.00 50.22 196 GLY A C 1
ATOM 1484 O O . GLY A 1 196 ? 18.356 -14.533 -4.279 1.00 50.22 196 GLY A O 1
ATOM 1485 N N . LYS A 1 197 ? 17.030 -12.757 -4.414 1.00 58.50 197 LYS A N 1
ATOM 1486 C CA . LYS A 1 197 ? 15.759 -13.477 -4.394 1.00 58.50 197 LYS A CA 1
ATOM 1487 C C . LYS A 1 197 ? 15.017 -13.307 -5.713 1.00 58.50 197 LYS A C 1
ATOM 1489 O O . LYS A 1 197 ? 15.064 -12.269 -6.365 1.00 58.50 197 LYS A O 1
ATOM 1494 N N . ARG A 1 198 ? 14.277 -14.361 -6.073 1.00 63.00 198 ARG A N 1
ATOM 1495 C CA . ARG A 1 198 ? 13.422 -14.449 -7.266 1.00 63.00 198 ARG A CA 1
ATOM 1496 C C . ARG A 1 198 ? 12.376 -13.329 -7.270 1.00 63.00 198 ARG A C 1
ATOM 1498 O O . ARG A 1 198 ? 11.287 -13.495 -6.724 1.00 63.00 198 ARG A O 1
ATOM 1505 N N . SER A 1 199 ? 12.718 -12.202 -7.870 1.00 69.62 199 SER A N 1
ATOM 1506 C CA . SER A 1 199 ? 11.833 -11.070 -8.119 1.00 69.62 199 SER A CA 1
ATOM 1507 C C . SER A 1 199 ? 11.650 -10.885 -9.617 1.00 69.62 199 SER A C 1
ATOM 1509 O O . SER A 1 199 ? 12.471 -11.319 -10.423 1.00 69.62 199 SER A O 1
ATOM 1511 N N . PHE A 1 200 ? 10.532 -10.287 -10.003 1.00 73.19 200 PHE A N 1
ATOM 1512 C CA . PHE A 1 200 ? 10.299 -9.887 -11.381 1.00 73.19 200 PHE A CA 1
ATOM 1513 C C . PHE A 1 200 ? 10.199 -8.372 -11.423 1.00 73.19 200 PHE A C 1
ATOM 1515 O O . PHE A 1 200 ? 9.280 -7.820 -10.823 1.00 73.19 200 PHE A O 1
ATOM 1522 N N . VAL A 1 201 ? 11.150 -7.716 -12.085 1.00 77.81 201 VAL A N 1
ATOM 1523 C CA . VAL A 1 201 ? 11.282 -6.260 -12.060 1.00 77.81 201 VAL A CA 1
ATOM 1524 C C . VAL A 1 201 ? 11.127 -5.704 -13.469 1.00 77.81 201 VAL A C 1
ATOM 1526 O O . VAL A 1 201 ? 11.914 -6.007 -14.362 1.00 77.81 201 VAL A O 1
ATOM 1529 N N . ILE A 1 202 ? 10.127 -4.849 -13.657 1.00 79.38 202 ILE A N 1
ATOM 1530 C CA . ILE A 1 202 ? 9.996 -3.996 -14.835 1.00 79.38 202 ILE A CA 1
ATOM 1531 C C . ILE A 1 202 ? 10.257 -2.568 -14.382 1.00 79.38 202 ILE A C 1
ATOM 1533 O O . ILE A 1 202 ? 9.520 -2.045 -13.552 1.00 79.38 202 ILE A O 1
ATOM 1537 N N . ASN A 1 203 ? 11.273 -1.933 -14.944 1.00 81.56 203 ASN A N 1
ATOM 1538 C CA . ASN A 1 203 ? 11.471 -0.501 -14.838 1.00 81.56 203 ASN A CA 1
ATOM 1539 C C . ASN A 1 203 ? 11.226 0.141 -16.203 1.00 81.56 203 ASN A C 1
ATOM 1541 O O . ASN A 1 203 ? 11.925 -0.155 -17.163 1.00 81.56 203 ASN A O 1
ATOM 1545 N N . ALA A 1 204 ? 10.227 1.001 -16.286 1.00 79.56 204 ALA A N 1
ATOM 1546 C CA . ALA A 1 204 ? 9.881 1.808 -17.449 1.00 79.56 204 ALA A CA 1
ATOM 1547 C C . ALA A 1 204 ? 9.804 3.305 -17.106 1.00 79.56 204 ALA A C 1
ATOM 1549 O O . ALA A 1 204 ? 9.390 4.106 -17.941 1.00 79.56 204 ALA A O 1
ATOM 1550 N N . GLY A 1 205 ? 10.148 3.657 -15.866 1.00 80.62 205 GLY A N 1
ATOM 1551 C CA . GLY A 1 205 ? 10.180 5.019 -15.365 1.00 80.62 205 GLY A CA 1
ATOM 1552 C C . GLY A 1 205 ? 11.599 5.456 -15.016 1.00 80.62 205 GLY A C 1
ATOM 1553 O O . GLY A 1 205 ? 12.586 4.809 -15.372 1.00 80.62 205 GLY A O 1
ATOM 1554 N N . GLU A 1 206 ? 11.695 6.557 -14.286 1.00 82.88 206 GLU A N 1
ATOM 1555 C CA . GLU A 1 206 ? 12.965 7.055 -13.776 1.00 82.88 206 GLU A CA 1
ATOM 1556 C C . GLU A 1 206 ? 13.359 6.256 -12.531 1.00 82.88 206 GLU A C 1
ATOM 1558 O O . GLU A 1 206 ? 12.553 6.037 -11.624 1.00 82.88 206 GLU A O 1
ATOM 1563 N N . ALA A 1 207 ? 14.607 5.803 -12.492 1.00 80.62 207 ALA A N 1
ATOM 1564 C CA . ALA A 1 207 ? 15.205 5.215 -11.307 1.00 80.62 207 ALA A CA 1
ATOM 1565 C C . ALA A 1 207 ? 16.620 5.762 -11.148 1.00 80.62 207 ALA A C 1
ATOM 1567 O O . ALA A 1 207 ? 17.349 5.896 -12.134 1.00 80.62 207 ALA A O 1
ATOM 1568 N N . GLY A 1 208 ? 16.991 6.065 -9.908 1.00 73.00 208 GLY A N 1
ATOM 1569 C CA . GLY A 1 208 ? 18.333 6.492 -9.548 1.00 73.00 208 GLY A CA 1
ATOM 1570 C C . GLY A 1 208 ? 19.415 5.449 -9.835 1.00 73.00 208 GLY A C 1
ATOM 1571 O O . GLY A 1 208 ? 19.208 4.408 -10.461 1.00 73.00 208 GLY A O 1
ATOM 1572 N N . ASN A 1 209 ? 20.616 5.735 -9.340 1.00 65.25 209 ASN A N 1
ATOM 1573 C CA . ASN A 1 209 ? 21.844 5.031 -9.714 1.00 65.25 209 ASN A CA 1
ATOM 1574 C C . ASN A 1 209 ? 21.910 3.550 -9.287 1.00 65.25 209 ASN A C 1
ATOM 1576 O O . ASN A 1 209 ? 22.846 2.855 -9.684 1.00 65.25 209 ASN A O 1
ATOM 1580 N N . ALA A 1 210 ? 20.965 3.055 -8.482 1.00 63.41 210 ALA A N 1
ATOM 1581 C CA . ALA A 1 210 ? 20.976 1.697 -7.949 1.00 63.41 210 ALA A CA 1
ATOM 1582 C C . ALA A 1 210 ? 19.773 0.870 -8.436 1.00 63.41 210 ALA A C 1
ATOM 1584 O O . ALA A 1 210 ? 18.801 0.660 -7.716 1.00 63.41 210 ALA A O 1
ATOM 1585 N N . MET A 1 211 ? 19.852 0.337 -9.654 1.00 64.25 211 MET A N 1
ATOM 1586 C CA . MET A 1 211 ? 19.041 -0.826 -10.032 1.00 64.25 211 MET A CA 1
ATOM 1587 C C . MET A 1 211 ? 19.698 -2.068 -9.421 1.00 64.25 211 MET A C 1
ATOM 1589 O O . MET A 1 211 ? 20.867 -2.331 -9.700 1.00 64.25 211 MET A O 1
ATOM 1593 N N . GLY A 1 212 ? 18.981 -2.801 -8.564 1.00 59.19 212 GLY A N 1
ATOM 1594 C CA . GLY A 1 212 ? 19.511 -3.955 -7.833 1.00 59.19 212 GLY A CA 1
ATOM 1595 C C . GLY A 1 212 ? 20.224 -4.941 -8.761 1.00 59.19 212 GLY A C 1
ATOM 1596 O O . GLY A 1 212 ? 19.593 -5.607 -9.575 1.00 59.19 212 GLY A O 1
ATOM 1597 N N . THR A 1 213 ? 21.548 -5.038 -8.641 1.00 47.94 213 THR A N 1
ATOM 1598 C CA . THR A 1 213 ? 22.410 -5.906 -9.466 1.00 47.94 213 THR A CA 1
ATOM 1599 C C . THR A 1 213 ? 22.456 -7.351 -8.967 1.00 47.94 213 THR A C 1
ATOM 1601 O O . THR A 1 213 ? 23.076 -8.204 -9.596 1.00 47.94 213 THR A O 1
ATOM 1604 N N . GLY A 1 214 ? 21.823 -7.627 -7.822 1.00 48.69 214 GLY A N 1
ATOM 1605 C CA . GLY A 1 214 ? 21.908 -8.903 -7.120 1.00 48.69 214 GLY A CA 1
ATOM 1606 C C . GLY A 1 214 ? 20.763 -9.872 -7.393 1.00 48.69 214 GLY A C 1
ATOM 1607 O O . GLY A 1 214 ? 20.795 -10.966 -6.847 1.00 48.69 214 GLY A O 1
ATOM 1608 N N . SER A 1 215 ? 19.744 -9.518 -8.180 1.00 48.97 215 SER A N 1
ATOM 1609 C CA . SER A 1 215 ? 18.551 -10.358 -8.321 1.00 48.97 215 SER A CA 1
ATOM 1610 C C . SER A 1 215 ? 18.830 -11.642 -9.116 1.00 48.97 215 SER A C 1
ATOM 1612 O O . SER A 1 215 ? 19.227 -11.570 -10.276 1.00 48.97 215 S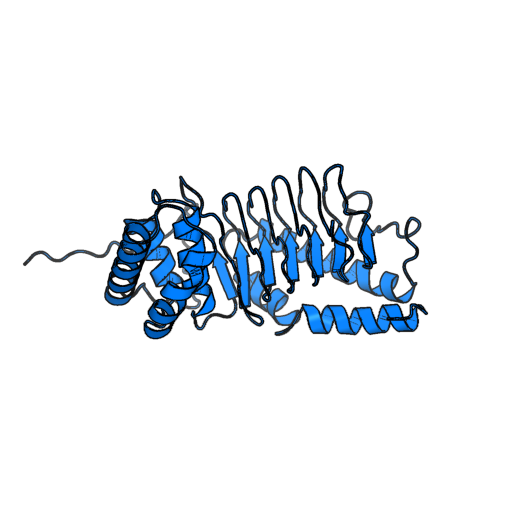ER A O 1
ATOM 1614 N N . GLU A 1 216 ? 18.441 -12.808 -8.589 1.00 49.97 216 GLU A N 1
ATOM 1615 C CA . GLU A 1 216 ? 18.205 -14.033 -9.392 1.00 49.97 216 GLU A CA 1
ATOM 1616 C C . GLU A 1 216 ? 16.939 -13.915 -10.284 1.00 49.97 216 GLU A C 1
ATOM 1618 O O . GLU A 1 216 ? 16.330 -14.905 -10.691 1.00 49.97 216 GLU A O 1
ATOM 1623 N N . GLY A 1 217 ? 16.472 -12.687 -10.499 1.00 53.66 217 GLY A N 1
ATOM 1624 C CA . GLY A 1 217 ? 15.228 -12.322 -11.148 1.00 53.66 217 GLY A CA 1
ATOM 1625 C C . GLY A 1 217 ? 15.415 -11.842 -12.582 1.00 53.66 217 GLY A C 1
ATOM 1626 O O . GLY A 1 217 ? 16.529 -11.639 -13.057 1.00 53.66 217 GLY A O 1
ATOM 1627 N N . VAL A 1 218 ? 14.296 -11.623 -13.270 1.00 59.94 218 VAL A N 1
ATOM 1628 C CA . VAL A 1 218 ? 14.296 -10.983 -14.591 1.00 59.94 218 VAL A CA 1
ATOM 1629 C C . VAL A 1 218 ? 14.116 -9.484 -14.385 1.00 59.94 218 VAL A C 1
ATOM 1631 O O . VAL A 1 218 ? 13.105 -9.062 -13.818 1.00 59.94 218 VAL A O 1
ATOM 1634 N N . ILE A 1 219 ? 15.091 -8.703 -14.851 1.00 65.12 219 ILE A N 1
ATOM 1635 C CA . ILE A 1 219 ? 15.034 -7.240 -14.886 1.00 65.12 219 ILE A CA 1
ATOM 1636 C C . ILE A 1 219 ? 14.832 -6.800 -16.334 1.00 65.12 219 ILE A C 1
ATOM 1638 O O . ILE A 1 219 ? 15.625 -7.137 -17.212 1.00 65.12 219 ILE A O 1
ATOM 1642 N N . ILE A 1 220 ? 13.783 -6.017 -16.572 1.00 66.50 220 ILE A N 1
ATOM 1643 C CA . ILE A 1 220 ? 13.522 -5.349 -17.848 1.00 66.50 220 ILE A CA 1
ATOM 1644 C C . ILE A 1 220 ? 13.597 -3.850 -17.585 1.00 66.50 220 ILE A C 1
ATOM 1646 O O . ILE A 1 220 ? 12.755 -3.327 -16.861 1.00 66.50 220 ILE A O 1
ATOM 1650 N N . ALA A 1 221 ? 14.600 -3.170 -18.140 1.00 64.69 221 ALA A N 1
ATOM 1651 C CA . ALA A 1 221 ? 14.794 -1.733 -17.953 1.00 64.69 221 ALA A CA 1
ATOM 1652 C C . ALA A 1 221 ? 14.598 -0.991 -19.280 1.00 64.69 221 ALA A C 1
ATOM 1654 O O . ALA A 1 221 ? 15.441 -1.029 -20.165 1.00 64.69 221 ALA A O 1
ATOM 1655 N N . LEU A 1 222 ? 13.474 -0.318 -19.460 1.00 63.75 222 LEU A N 1
ATOM 1656 C CA . LEU A 1 222 ? 13.230 0.430 -20.686 1.00 63.75 222 LEU A CA 1
ATOM 1657 C C . LEU A 1 222 ? 14.027 1.731 -20.611 1.00 63.75 222 LEU A C 1
ATOM 1659 O O . LEU A 1 222 ? 13.838 2.532 -19.699 1.00 63.75 222 LEU A O 1
ATOM 1663 N N . LYS A 1 223 ? 14.982 1.890 -21.529 1.00 47.38 223 LYS A N 1
ATOM 1664 C CA . LYS A 1 223 ? 15.809 3.089 -21.616 1.00 47.38 223 LYS A CA 1
ATOM 1665 C C . LYS A 1 223 ? 14.970 4.198 -22.247 1.00 47.38 223 LYS A C 1
ATOM 1667 O O . LYS A 1 223 ? 14.565 4.042 -23.395 1.00 47.38 223 LYS A O 1
ATOM 1672 N N . ASP A 1 224 ? 14.749 5.264 -21.478 1.00 53.56 224 ASP A N 1
ATOM 1673 C CA . ASP A 1 224 ? 13.792 6.350 -21.733 1.00 53.56 224 ASP A CA 1
ATOM 1674 C C . ASP A 1 224 ? 12.335 5.842 -21.721 1.00 53.56 224 ASP A C 1
ATOM 1676 O O . ASP A 1 224 ? 12.072 4.793 -22.307 1.00 53.56 224 ASP A O 1
ATOM 1680 N N . PRO A 1 225 ? 11.365 6.512 -21.055 1.00 45.84 225 PRO A N 1
ATOM 1681 C CA . PRO A 1 225 ? 9.967 6.091 -21.114 1.00 45.84 225 PRO A CA 1
ATOM 1682 C C . PRO A 1 225 ? 9.557 6.172 -22.585 1.00 45.84 225 PRO A C 1
ATOM 1684 O O . PRO A 1 225 ? 9.453 7.278 -23.125 1.00 45.84 225 PRO A O 1
ATOM 1687 N N . PRO A 1 226 ? 9.417 5.039 -23.292 1.00 41.16 226 PRO A N 1
ATOM 1688 C CA . PRO A 1 226 ? 9.242 5.118 -24.721 1.00 41.16 226 PRO A CA 1
ATOM 1689 C C . PRO A 1 226 ? 7.876 5.756 -24.959 1.00 41.16 226 PRO A C 1
ATOM 1691 O O . PRO A 1 226 ? 6.916 5.472 -24.230 1.00 41.16 226 PRO A O 1
ATOM 1694 N N . GLU A 1 227 ? 7.740 6.562 -26.017 1.00 38.47 227 GLU A N 1
ATOM 1695 C CA . GLU A 1 227 ? 6.418 6.654 -26.633 1.00 38.47 227 GLU A CA 1
ATOM 1696 C C . GLU A 1 227 ? 5.907 5.207 -26.781 1.00 38.47 227 GLU A C 1
ATOM 1698 O O . GLU A 1 227 ? 6.701 4.351 -27.195 1.00 38.47 227 GLU A O 1
ATOM 1703 N N . PRO A 1 228 ? 4.647 4.888 -26.422 1.00 38.00 228 PRO A N 1
ATOM 1704 C CA . PRO A 1 228 ? 4.157 3.511 -26.252 1.00 38.00 228 PRO A CA 1
ATOM 1705 C C . PRO A 1 228 ? 4.392 2.558 -27.446 1.00 38.00 228 PRO A C 1
ATOM 1707 O O . PRO A 1 228 ? 4.130 1.360 -27.361 1.00 38.00 228 PRO A O 1
ATOM 1710 N N . THR A 1 229 ? 4.873 3.085 -28.568 1.00 32.47 229 THR A N 1
ATOM 1711 C CA . THR A 1 229 ? 5.176 2.443 -29.841 1.00 32.47 229 THR A CA 1
ATOM 1712 C C . THR A 1 229 ? 6.651 2.069 -30.076 1.00 32.47 229 THR A C 1
ATOM 1714 O O . THR A 1 229 ? 6.908 1.411 -31.084 1.00 32.47 229 THR A O 1
ATOM 1717 N N . LYS A 1 230 ? 7.626 2.418 -29.215 1.00 33.91 230 LYS A N 1
ATOM 1718 C CA . LYS A 1 230 ? 9.062 2.127 -29.468 1.00 33.91 230 LYS A CA 1
ATOM 1719 C C . LYS A 1 230 ? 9.839 1.640 -28.238 1.00 33.91 230 LYS A C 1
ATOM 1721 O O . LYS A 1 230 ? 10.698 2.342 -27.721 1.00 33.91 230 LYS A O 1
ATOM 1726 N N . LEU A 1 231 ? 9.582 0.409 -27.798 1.00 37.69 231 LEU A N 1
ATOM 1727 C CA . LEU A 1 231 ? 10.508 -0.284 -26.894 1.00 37.69 231 LEU A CA 1
ATOM 1728 C C . LEU A 1 231 ? 11.746 -0.759 -27.671 1.00 37.69 231 LEU A C 1
ATOM 1730 O O . LEU A 1 231 ? 11.614 -1.608 -28.553 1.00 37.69 231 LEU A O 1
ATOM 1734 N N . ASP A 1 232 ? 12.936 -0.277 -27.309 1.00 37.59 232 ASP A N 1
ATOM 1735 C CA . ASP A 1 232 ? 14.200 -0.887 -27.736 1.00 37.59 232 ASP A CA 1
ATOM 1736 C C . ASP A 1 232 ? 14.583 -2.021 -26.772 1.00 37.59 232 ASP A C 1
ATOM 1738 O O . ASP A 1 232 ? 15.078 -1.802 -25.667 1.00 37.59 232 ASP A O 1
ATOM 1742 N N . LEU A 1 233 ? 14.300 -3.256 -27.190 1.00 42.72 233 LEU A N 1
ATOM 1743 C CA . LEU A 1 233 ? 14.603 -4.474 -26.436 1.00 42.72 233 LEU A CA 1
ATOM 1744 C C . LEU A 1 233 ? 15.994 -5.043 -26.762 1.00 42.72 233 LEU A C 1
ATOM 1746 O O . LEU A 1 233 ? 16.365 -6.066 -26.197 1.00 42.72 233 LEU A O 1
ATOM 1750 N N . SER A 1 234 ? 16.774 -4.399 -27.642 1.00 35.50 234 SER A N 1
ATOM 1751 C CA . SER A 1 234 ? 18.073 -4.919 -28.102 1.00 35.50 234 SER A CA 1
ATOM 1752 C C . SER A 1 234 ? 19.146 -4.972 -27.009 1.00 35.50 234 SER A C 1
ATOM 1754 O O . SER A 1 234 ? 20.083 -5.763 -27.103 1.00 35.50 234 SER A O 1
ATOM 1756 N N . ALA A 1 235 ? 18.991 -4.176 -25.947 1.00 33.53 235 ALA A N 1
ATOM 1757 C CA . ALA A 1 235 ? 19.868 -4.187 -24.776 1.00 33.53 235 ALA A CA 1
ATOM 1758 C C . ALA A 1 235 ? 19.580 -5.349 -23.807 1.00 33.53 235 ALA A C 1
ATOM 1760 O O . ALA A 1 235 ? 20.309 -5.531 -22.832 1.00 33.53 235 ALA A O 1
ATOM 1761 N N . PHE A 1 236 ? 18.535 -6.140 -24.065 1.00 37.91 236 PHE A N 1
ATOM 1762 C CA . PHE A 1 236 ? 18.112 -7.229 -23.201 1.00 37.91 236 PHE A CA 1
ATOM 1763 C C . PHE A 1 236 ? 18.114 -8.553 -23.948 1.00 37.91 236 PHE A C 1
ATOM 1765 O O . PHE A 1 236 ? 17.668 -8.660 -25.088 1.00 37.91 236 PHE A O 1
ATOM 1772 N N . THR A 1 237 ? 18.522 -9.615 -23.261 1.00 37.88 237 THR A N 1
ATOM 1773 C CA . THR A 1 237 ? 18.222 -10.982 -23.695 1.00 37.88 237 THR A CA 1
ATOM 1774 C C . THR A 1 237 ? 16.769 -11.282 -23.324 1.00 37.88 237 THR A C 1
ATOM 1776 O O . THR A 1 237 ? 16.483 -12.025 -22.391 1.00 37.88 237 THR A O 1
ATOM 1779 N N . VAL A 1 238 ? 15.837 -10.601 -23.997 1.00 42.06 238 VAL A N 1
ATOM 1780 C CA . VAL A 1 238 ? 14.399 -10.824 -23.841 1.00 42.06 238 VAL A CA 1
ATOM 1781 C C . VAL A 1 238 ? 13.964 -11.808 -24.930 1.00 42.06 238 VAL A C 1
ATOM 1783 O O . VAL A 1 238 ? 14.207 -11.567 -26.111 1.00 42.06 238 VAL A O 1
ATOM 1786 N N . PRO A 1 239 ? 13.328 -12.925 -24.565 1.00 42.12 239 PRO A N 1
ATOM 1787 C CA . PRO A 1 239 ? 12.811 -13.886 -25.532 1.00 42.12 239 PRO A CA 1
ATOM 1788 C C . PRO A 1 239 ? 11.735 -13.249 -26.412 1.00 42.12 239 PRO A C 1
ATOM 1790 O O . PRO A 1 239 ? 10.891 -12.509 -25.910 1.00 42.12 239 PRO A O 1
ATOM 1793 N N . GLU A 1 240 ? 11.700 -13.577 -27.703 1.00 42.53 240 GLU A N 1
ATOM 1794 C CA . GLU A 1 240 ? 10.742 -13.012 -28.671 1.00 42.53 240 GLU A CA 1
ATOM 1795 C C . GLU A 1 240 ? 9.267 -13.090 -28.212 1.00 42.53 240 GLU A C 1
ATOM 1797 O O . GLU A 1 240 ? 8.478 -12.182 -28.480 1.00 42.53 240 GLU A O 1
ATOM 1802 N N . SER A 1 241 ? 8.890 -14.125 -27.451 1.00 41.22 241 SER A N 1
ATOM 1803 C CA . SER A 1 241 ? 7.542 -14.285 -26.880 1.00 41.22 241 SER A CA 1
ATOM 1804 C C . SER A 1 241 ? 7.212 -13.260 -25.779 1.00 41.22 241 SER A C 1
ATOM 1806 O O . SER A 1 241 ? 6.078 -12.776 -25.696 1.00 41.22 241 SER A O 1
ATOM 1808 N N . ALA A 1 242 ? 8.199 -12.851 -24.974 1.00 42.41 242 ALA A N 1
ATOM 1809 C CA . ALA A 1 242 ? 8.074 -11.758 -24.007 1.00 42.41 242 ALA A CA 1
ATOM 1810 C C . ALA A 1 242 ? 7.970 -10.400 -24.718 1.00 42.41 242 ALA A C 1
ATOM 1812 O O . ALA A 1 242 ? 7.158 -9.554 -24.324 1.00 42.41 242 ALA A O 1
ATOM 1813 N N . CYS A 1 243 ? 8.730 -10.221 -25.806 1.00 45.12 243 CYS A N 1
ATOM 1814 C CA . CYS A 1 243 ? 8.695 -9.022 -26.647 1.00 45.12 243 CYS A CA 1
ATOM 1815 C C . CYS A 1 243 ? 7.295 -8.751 -27.221 1.00 45.12 243 CYS A C 1
ATOM 1817 O O . CYS A 1 243 ? 6.933 -7.595 -27.411 1.00 45.12 243 CYS A O 1
ATOM 1819 N N . ALA A 1 244 ? 6.473 -9.782 -27.450 1.00 49.47 244 ALA A N 1
ATOM 1820 C CA . ALA A 1 244 ? 5.106 -9.618 -27.955 1.00 49.47 244 ALA A CA 1
ATOM 1821 C C . ALA A 1 244 ? 4.104 -9.106 -26.896 1.00 49.47 244 ALA A C 1
ATOM 1823 O O . ALA A 1 244 ? 3.113 -8.449 -27.233 1.00 49.47 244 ALA A O 1
ATOM 1824 N N . SER A 1 245 ? 4.344 -9.395 -25.612 1.00 52.28 245 SER A N 1
ATOM 1825 C CA . SER A 1 245 ? 3.425 -9.063 -24.509 1.00 52.28 245 SER A CA 1
ATOM 1826 C C . SER A 1 245 ? 3.816 -7.786 -23.759 1.00 52.28 245 SER A C 1
ATOM 1828 O O . SER A 1 245 ? 2.941 -7.091 -23.237 1.00 52.28 245 SER A O 1
ATOM 1830 N N . LEU A 1 246 ? 5.104 -7.431 -23.750 1.00 55.19 246 LEU A N 1
ATOM 1831 C CA . LEU A 1 246 ? 5.617 -6.220 -23.103 1.00 55.19 246 LEU A CA 1
ATOM 1832 C C . LEU A 1 246 ? 5.006 -4.919 -23.652 1.00 55.19 246 LEU A C 1
ATOM 1834 O O . LEU A 1 246 ? 4.535 -4.127 -22.839 1.00 55.19 246 LEU A O 1
ATOM 1838 N N . PRO A 1 247 ? 4.880 -4.702 -24.977 1.00 59.38 247 PRO A N 1
ATOM 1839 C CA . PRO A 1 247 ? 4.206 -3.522 -25.513 1.00 59.38 247 PRO A CA 1
ATOM 1840 C C . PRO A 1 247 ? 2.745 -3.418 -25.070 1.00 59.38 247 PRO A C 1
ATOM 1842 O O . PRO A 1 247 ? 2.244 -2.321 -24.848 1.00 59.38 247 PRO A O 1
ATOM 1845 N N . ARG A 1 248 ? 2.044 -4.550 -24.892 1.00 60.00 248 ARG A N 1
ATOM 1846 C CA . ARG A 1 248 ? 0.662 -4.548 -24.383 1.00 60.00 248 ARG A CA 1
ATOM 1847 C C . ARG A 1 248 ? 0.608 -4.116 -22.924 1.00 60.00 248 ARG A C 1
ATOM 1849 O O . ARG A 1 248 ? -0.269 -3.332 -22.577 1.00 60.00 248 ARG A O 1
ATOM 1856 N N . LEU A 1 249 ? 1.532 -4.606 -22.097 1.00 59.38 249 LEU A N 1
ATOM 1857 C CA . LEU A 1 249 ? 1.649 -4.213 -20.693 1.00 59.38 249 LEU A CA 1
ATOM 1858 C C . LEU A 1 249 ? 2.050 -2.739 -20.552 1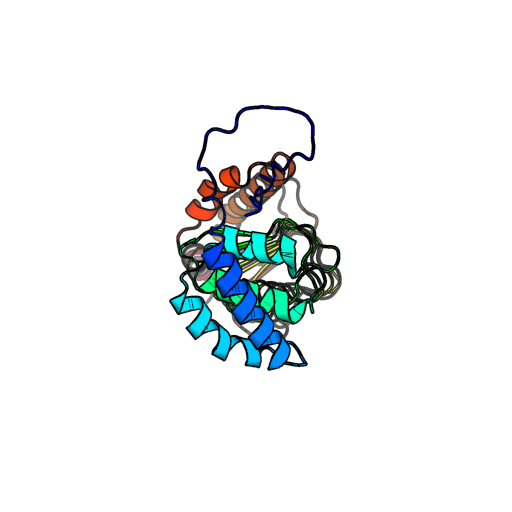.00 59.38 249 LEU A C 1
ATOM 1860 O O . LEU A 1 249 ? 1.420 -2.022 -19.787 1.00 59.38 249 LEU A O 1
ATOM 1864 N N . VAL A 1 250 ? 3.030 -2.266 -21.323 1.00 62.28 250 VAL A N 1
ATOM 1865 C CA . VAL A 1 250 ? 3.462 -0.859 -21.324 1.00 62.28 250 VAL A CA 1
ATOM 1866 C C . VAL A 1 250 ? 2.338 0.060 -21.798 1.00 62.28 250 VAL A C 1
ATOM 1868 O O . VAL A 1 250 ? 1.991 0.999 -21.095 1.00 62.28 250 VAL A O 1
ATOM 1871 N N . ASN A 1 251 ? 1.681 -0.252 -22.919 1.00 63.22 251 ASN A N 1
ATOM 1872 C CA . ASN A 1 251 ? 0.508 0.492 -23.394 1.00 63.22 251 ASN A CA 1
ATOM 1873 C C . ASN A 1 251 ? -0.629 0.487 -22.359 1.00 63.22 251 ASN A C 1
ATOM 1875 O O . ASN A 1 251 ? -1.332 1.475 -22.178 1.00 63.22 251 ASN A O 1
ATOM 1879 N N . TYR A 1 252 ? -0.815 -0.625 -21.651 1.00 63.97 252 TYR A N 1
ATOM 1880 C CA . TYR A 1 252 ? -1.794 -0.723 -20.577 1.00 63.97 252 TYR A CA 1
ATOM 1881 C C . TYR A 1 252 ? -1.440 0.163 -19.374 1.00 63.97 252 TYR A C 1
ATOM 1883 O O . TYR A 1 252 ? -2.319 0.860 -18.874 1.00 63.97 252 TYR A O 1
ATOM 1891 N N . LEU A 1 253 ? -0.180 0.166 -18.930 1.00 62.34 253 LEU A N 1
ATOM 1892 C CA . LEU A 1 253 ? 0.305 1.025 -17.845 1.00 62.34 253 LEU A CA 1
ATOM 1893 C C . LEU A 1 253 ? 0.259 2.507 -18.238 1.00 62.34 253 LEU A C 1
ATOM 1895 O O . LEU A 1 253 ? -0.163 3.328 -17.430 1.00 62.34 253 LEU A O 1
ATOM 1899 N N . GLY A 1 254 ? 0.588 2.835 -19.490 1.00 65.62 254 GLY A N 1
ATOM 1900 C CA . GLY A 1 254 ? 0.430 4.173 -20.060 1.00 65.62 254 GLY A CA 1
ATOM 1901 C C . GLY A 1 254 ? -1.025 4.638 -20.024 1.00 65.62 254 GLY A C 1
ATOM 1902 O O . GLY A 1 254 ? -1.321 5.659 -19.420 1.00 65.62 254 GLY A O 1
ATOM 1903 N N . LYS A 1 255 ? -1.964 3.830 -20.535 1.00 65.12 255 LYS A N 1
ATOM 1904 C CA . LYS A 1 255 ? -3.409 4.126 -20.458 1.00 65.12 255 LYS A CA 1
ATOM 1905 C C . LYS A 1 255 ? -3.928 4.228 -19.028 1.00 65.12 255 LYS A C 1
ATOM 1907 O O . LYS A 1 255 ? -4.878 4.959 -18.765 1.00 65.12 255 LYS A O 1
ATOM 1912 N N . LEU A 1 256 ? -3.372 3.436 -18.112 1.00 62.38 256 LEU A N 1
ATOM 1913 C CA . LEU A 1 256 ? -3.709 3.504 -16.696 1.00 62.38 256 LEU A CA 1
ATOM 1914 C C . LEU A 1 256 ? -3.267 4.846 -16.107 1.00 62.38 256 LEU A C 1
ATOM 1916 O O . LEU A 1 256 ? -4.072 5.504 -15.457 1.00 62.38 256 LEU A O 1
ATOM 1920 N N . ARG A 1 257 ? -2.027 5.260 -16.380 1.00 65.50 257 ARG A N 1
ATOM 1921 C CA . ARG A 1 257 ? -1.492 6.561 -15.981 1.00 65.50 257 ARG A CA 1
ATOM 1922 C C . ARG A 1 257 ? -2.293 7.713 -16.590 1.00 65.50 257 ARG A C 1
ATOM 1924 O O . ARG A 1 257 ? -2.767 8.545 -15.834 1.00 65.50 257 ARG A O 1
ATOM 1931 N N . GLU A 1 258 ? -2.543 7.709 -17.899 1.00 67.31 258 GLU A N 1
ATOM 1932 C CA . GLU A 1 258 ? -3.371 8.721 -18.580 1.00 67.31 258 GLU A CA 1
ATOM 1933 C C . GLU A 1 258 ? -4.745 8.856 -17.914 1.00 67.31 258 GLU A C 1
ATOM 1935 O O . GLU A 1 258 ? -5.160 9.950 -17.549 1.00 67.31 258 GLU A O 1
ATOM 1940 N N . LYS A 1 259 ? -5.431 7.738 -17.648 1.00 62.81 259 LYS A N 1
ATOM 1941 C CA . LYS A 1 259 ? -6.732 7.761 -16.961 1.00 62.81 259 LYS A CA 1
ATOM 1942 C C . LYS A 1 259 ? -6.657 8.271 -15.526 1.00 62.81 259 LYS A C 1
ATOM 1944 O O . LYS A 1 259 ? -7.616 8.872 -15.050 1.00 62.81 259 LYS A O 1
ATOM 1949 N N . LEU A 1 260 ? -5.566 7.991 -14.819 1.00 61.00 260 LEU A N 1
ATOM 1950 C CA . LEU A 1 260 ? -5.329 8.516 -13.476 1.00 61.00 260 LEU A CA 1
ATOM 1951 C C . LEU A 1 260 ? -5.048 10.028 -13.506 1.00 61.00 260 LEU A C 1
ATOM 1953 O O . LEU A 1 260 ? -5.460 10.747 -12.596 1.00 61.00 260 LEU A O 1
ATOM 1957 N N . GLU A 1 261 ? -4.375 10.518 -14.547 1.00 66.31 261 GLU A N 1
ATOM 1958 C CA . GLU A 1 261 ? -4.076 11.938 -14.765 1.00 66.31 261 GLU A CA 1
ATOM 1959 C C . GLU A 1 261 ? -5.343 12.710 -15.166 1.00 66.31 261 GLU A C 1
ATOM 1961 O O . GLU A 1 261 ? -5.653 13.742 -14.569 1.00 66.31 261 GLU A O 1
ATOM 1966 N N . GLU A 1 262 ? -6.130 12.164 -16.098 1.00 64.81 262 GLU A N 1
ATOM 1967 C CA . GLU A 1 262 ? -7.440 12.681 -16.523 1.00 64.81 262 GLU A CA 1
ATOM 1968 C C . GLU A 1 262 ? -8.481 12.641 -15.394 1.00 64.81 262 GLU A C 1
ATOM 1970 O O . GLU A 1 262 ? -9.410 13.451 -15.344 1.00 64.81 262 GLU A O 1
ATOM 1975 N N . GLY A 1 263 ? -8.336 11.673 -14.490 1.00 53.50 263 GLY A N 1
ATOM 1976 C CA . GLY A 1 263 ? -9.355 11.251 -13.546 1.00 53.50 263 GLY A CA 1
ATOM 1977 C C . GLY A 1 263 ? -8.964 11.412 -12.087 1.00 53.50 263 GLY A C 1
ATOM 1978 O O . GLY A 1 263 ? -9.359 10.554 -11.299 1.00 53.50 263 GLY A O 1
ATOM 1979 N N . ARG A 1 264 ? -8.295 12.509 -11.682 1.00 50.75 264 ARG A N 1
ATOM 1980 C CA . ARG A 1 264 ? -8.065 12.845 -10.250 1.00 50.75 264 ARG A CA 1
ATOM 1981 C C . ARG A 1 264 ? -9.328 12.739 -9.360 1.00 50.75 264 ARG A C 1
ATOM 1983 O O . ARG A 1 264 ? -9.216 12.813 -8.143 1.00 50.75 264 ARG A O 1
ATOM 1990 N N . SER A 1 265 ? -10.520 12.558 -9.935 1.00 46.12 265 SER A N 1
ATOM 1991 C CA . SER A 1 265 ? -11.807 12.380 -9.261 1.00 46.12 265 SER A CA 1
ATOM 1992 C C . SER A 1 265 ? -12.529 11.030 -9.469 1.00 46.12 265 SER A C 1
ATOM 1994 O O . SER A 1 265 ? -13.562 10.840 -8.826 1.00 46.12 265 SER A O 1
ATOM 1996 N N . ASP A 1 266 ? -12.052 10.082 -10.297 1.00 54.97 266 ASP A N 1
ATOM 1997 C CA . ASP A 1 266 ? -12.765 8.802 -10.511 1.00 54.97 266 ASP A CA 1
ATOM 1998 C C . ASP A 1 266 ? -11.860 7.557 -10.605 1.00 54.97 266 ASP A C 1
ATOM 2000 O O . ASP A 1 266 ? -11.681 6.926 -11.653 1.00 54.97 266 ASP A O 1
ATOM 2004 N N . TYR A 1 267 ? -11.362 7.122 -9.445 1.00 52.03 267 TYR A N 1
ATOM 2005 C CA . TYR A 1 267 ? -10.640 5.857 -9.258 1.00 52.03 267 TYR A CA 1
ATOM 2006 C C . TYR A 1 267 ? -11.441 4.614 -9.713 1.00 52.03 267 TYR A C 1
ATOM 2008 O O . TYR A 1 267 ? -10.887 3.517 -9.829 1.00 52.03 267 TYR A O 1
ATOM 2016 N N . ARG A 1 268 ? -12.746 4.729 -10.010 1.00 52.16 268 ARG A N 1
ATOM 2017 C CA . ARG A 1 268 ? -13.552 3.612 -10.531 1.00 52.16 268 ARG A CA 1
ATOM 2018 C C . ARG A 1 268 ? -13.190 3.266 -11.966 1.00 52.16 268 ARG A C 1
ATOM 2020 O O . ARG A 1 268 ? -13.385 2.117 -12.359 1.00 52.16 268 ARG A O 1
ATOM 2027 N N . ALA A 1 269 ? -12.592 4.190 -12.718 1.00 51.41 269 ALA A N 1
ATOM 2028 C CA . ALA A 1 269 ? -12.005 3.882 -14.021 1.00 51.41 269 ALA A CA 1
ATOM 2029 C C . ALA A 1 269 ? -10.874 2.835 -13.914 1.00 51.41 269 ALA A C 1
ATOM 2031 O O . ALA A 1 269 ? -10.602 2.115 -14.878 1.00 51.41 269 ALA A O 1
ATOM 2032 N N . LEU A 1 270 ? -10.271 2.702 -12.724 1.00 49.31 270 LEU A N 1
ATOM 2033 C CA . LEU A 1 270 ? -9.221 1.735 -12.401 1.00 49.31 270 LEU A CA 1
ATOM 2034 C C . LEU A 1 270 ? -9.785 0.368 -12.015 1.00 49.31 270 LEU A C 1
ATOM 2036 O O . LEU A 1 270 ? -9.102 -0.636 -12.167 1.00 49.31 270 LEU A O 1
ATOM 2040 N N . LEU A 1 271 ? -11.024 0.287 -11.524 1.00 51.50 271 LEU A N 1
ATOM 2041 C CA . LEU A 1 271 ? -11.595 -0.966 -11.018 1.00 51.50 271 LEU A CA 1
ATOM 2042 C C . LEU A 1 271 ? -11.642 -2.083 -12.075 1.00 51.50 271 LEU A C 1
ATOM 2044 O O . LEU A 1 271 ? -11.217 -3.190 -11.757 1.00 51.50 271 LEU A O 1
ATOM 2048 N N . PRO A 1 272 ? -12.107 -1.859 -13.321 1.00 49.31 272 PRO A N 1
ATOM 2049 C CA . PRO A 1 272 ? -12.075 -2.889 -14.364 1.00 49.31 272 PRO A CA 1
ATOM 2050 C C . PRO A 1 272 ? -10.653 -3.319 -14.742 1.00 49.31 272 PRO A C 1
ATOM 2052 O O . PRO A 1 272 ? -10.419 -4.485 -15.041 1.00 49.31 272 PRO A O 1
ATOM 2055 N N . ILE A 1 273 ? -9.714 -2.374 -14.697 1.00 51.91 273 ILE A N 1
ATOM 2056 C CA . ILE A 1 273 ? -8.292 -2.552 -15.000 1.00 51.91 273 ILE A CA 1
ATOM 2057 C C . ILE A 1 273 ? -7.657 -3.438 -13.914 1.00 51.91 273 ILE A C 1
ATOM 2059 O O . ILE A 1 273 ? -7.214 -4.551 -14.189 1.00 51.91 273 ILE A O 1
ATOM 2063 N N . LEU A 1 274 ? -7.745 -3.023 -12.649 1.00 51.41 274 LEU A N 1
ATOM 2064 C CA . LEU A 1 274 ? -7.245 -3.764 -11.489 1.00 51.41 274 LEU A CA 1
ATOM 2065 C C . LEU A 1 274 ? -7.921 -5.137 -11.337 1.00 51.41 274 LEU A C 1
ATOM 2067 O O . LEU A 1 274 ? -7.252 -6.121 -11.039 1.00 51.41 274 LEU A O 1
ATOM 2071 N N . ARG A 1 275 ? -9.226 -5.253 -11.626 1.00 53.88 275 ARG A N 1
ATOM 2072 C CA . ARG A 1 275 ? -9.944 -6.544 -11.640 1.00 53.88 275 ARG A CA 1
ATOM 2073 C C . ARG A 1 275 ? -9.545 -7.442 -12.811 1.00 53.88 275 ARG A C 1
ATOM 2075 O O . ARG A 1 275 ? -9.565 -8.660 -12.658 1.00 53.88 275 ARG A O 1
ATOM 2082 N N . GLY A 1 276 ? -9.161 -6.878 -13.958 1.00 48.62 276 GLY A N 1
ATOM 2083 C CA . GLY A 1 276 ? -8.653 -7.621 -15.120 1.00 48.62 276 GLY A CA 1
ATOM 2084 C C . GLY A 1 276 ? -7.312 -8.323 -14.864 1.00 48.62 276 GLY A C 1
ATOM 2085 O O . GLY A 1 276 ? -6.983 -9.314 -15.531 1.00 48.62 276 GLY A O 1
ATOM 2086 N N . LEU A 1 277 ? -6.575 -7.864 -13.848 1.00 46.44 277 LEU A N 1
ATOM 2087 C CA . LEU A 1 277 ? -5.396 -8.542 -13.313 1.00 46.44 277 LEU A CA 1
ATOM 2088 C C . LEU A 1 277 ? -5.761 -9.787 -12.468 1.00 46.44 277 LEU A C 1
ATOM 2090 O O . LEU A 1 277 ? -4.925 -10.666 -12.269 1.00 46.44 277 LEU A O 1
ATOM 2094 N N . GLY A 1 278 ? -7.026 -9.927 -12.055 1.00 43.41 278 GLY A N 1
ATOM 2095 C CA . GLY A 1 278 ? -7.545 -11.048 -11.268 1.00 43.41 278 GLY A CA 1
ATOM 2096 C C . GLY A 1 278 ? -7.184 -10.977 -9.776 1.00 43.41 278 GLY A C 1
ATOM 2097 O O . GLY A 1 278 ? -6.424 -10.108 -9.364 1.00 43.41 278 GLY A O 1
ATOM 2098 N N . PRO A 1 279 ? -7.675 -11.917 -8.942 1.00 41.72 279 PRO A N 1
ATOM 2099 C CA . PRO A 1 279 ? -7.401 -11.965 -7.492 1.00 41.72 279 PRO A CA 1
ATOM 2100 C C . PRO A 1 279 ? -5.939 -12.301 -7.161 1.00 41.72 279 PRO A C 1
ATOM 2102 O O . PRO A 1 279 ? -5.517 -12.326 -6.005 1.00 41.72 279 PRO A O 1
ATOM 2105 N N . SER A 1 280 ? -5.153 -12.614 -8.187 1.00 50.03 280 SER A N 1
ATOM 2106 C CA . SER A 1 280 ? -3.729 -12.838 -8.066 1.00 50.03 280 SER A CA 1
ATOM 2107 C C . SER A 1 280 ? -3.054 -12.345 -9.349 1.00 50.03 280 SER A C 1
ATOM 2109 O O . SER A 1 280 ? -2.643 -13.178 -10.162 1.00 50.03 280 SER A O 1
ATOM 2111 N N . PRO A 1 281 ? -2.930 -11.012 -9.519 1.00 47.97 281 PRO A N 1
ATOM 2112 C CA . PRO A 1 281 ? -2.161 -10.383 -10.598 1.00 47.97 281 PRO A CA 1
ATOM 2113 C C . PRO A 1 281 ? -0.808 -11.053 -10.730 1.00 47.97 281 PRO A C 1
ATOM 2115 O O . PRO A 1 281 ? -0.412 -11.471 -11.804 1.00 47.97 281 PRO A O 1
ATOM 2118 N N . GLU A 1 282 ? -0.189 -11.308 -9.583 1.00 45.66 282 GLU A N 1
ATOM 2119 C CA . GLU A 1 282 ? 1.060 -12.025 -9.451 1.00 45.66 282 GLU A CA 1
ATOM 2120 C C . GLU A 1 282 ? 1.032 -13.445 -10.033 1.00 45.66 282 GLU A C 1
ATOM 2122 O O . GLU A 1 282 ? 2.015 -13.855 -10.619 1.00 45.66 282 GLU A O 1
ATOM 2127 N N . ARG A 1 283 ? -0.062 -14.214 -9.910 1.00 48.59 283 ARG A N 1
ATOM 2128 C CA . ARG A 1 283 ? -0.151 -15.595 -10.426 1.00 48.59 283 ARG A CA 1
ATOM 2129 C C . ARG A 1 283 ? -0.452 -15.619 -11.923 1.00 48.59 283 ARG A C 1
ATOM 2131 O O . ARG A 1 283 ? 0.047 -16.508 -12.598 1.00 48.59 283 ARG A O 1
ATOM 2138 N N . LYS A 1 284 ? -1.246 -14.672 -12.433 1.00 52.03 284 LYS A N 1
ATOM 2139 C CA . LYS A 1 284 ? -1.504 -14.532 -13.873 1.00 52.03 284 LYS A CA 1
ATOM 2140 C C . LYS A 1 284 ? -0.282 -13.958 -14.583 1.00 52.03 284 LYS A C 1
ATOM 2142 O O . LYS A 1 284 ? 0.206 -14.589 -15.502 1.00 52.03 284 LYS A O 1
ATOM 2147 N N . LEU A 1 285 ? 0.285 -12.863 -14.077 1.00 51.56 285 LEU A N 1
ATOM 2148 C CA . LEU A 1 285 ? 1.545 -12.308 -14.566 1.00 51.56 285 LEU A CA 1
ATOM 2149 C C . LEU A 1 285 ? 2.665 -13.334 -14.427 1.00 51.56 285 LEU A C 1
ATOM 2151 O O . LEU A 1 285 ? 3.267 -13.653 -15.436 1.00 51.56 285 LEU A O 1
ATOM 2155 N N . ARG A 1 286 ? 2.891 -13.961 -13.257 1.00 50.78 286 ARG A N 1
ATOM 2156 C CA . ARG A 1 286 ? 3.860 -15.071 -13.162 1.00 50.78 286 ARG A CA 1
ATOM 2157 C C . ARG A 1 286 ? 3.500 -16.223 -14.084 1.00 50.78 286 ARG A C 1
ATOM 2159 O O . ARG A 1 286 ? 4.425 -16.842 -14.560 1.00 50.78 286 ARG A O 1
ATOM 2166 N N . GLY A 1 287 ? 2.235 -16.577 -14.295 1.00 54.88 287 GLY A N 1
ATOM 2167 C CA . GLY A 1 287 ? 1.834 -17.716 -15.127 1.00 54.88 287 GLY A CA 1
ATOM 2168 C C . GLY A 1 287 ? 2.101 -17.473 -16.609 1.00 54.88 287 GLY A C 1
ATOM 2169 O O . GLY A 1 287 ? 2.792 -18.268 -17.245 1.00 54.88 287 GLY A O 1
ATOM 2170 N N . ASP A 1 288 ? 1.636 -16.336 -17.119 1.00 54.41 288 ASP A N 1
ATOM 2171 C CA . ASP A 1 288 ? 1.894 -15.855 -18.473 1.00 54.41 288 ASP A CA 1
ATOM 2172 C C . ASP A 1 288 ? 3.413 -15.702 -18.675 1.00 54.41 288 ASP A C 1
ATOM 2174 O O . ASP A 1 288 ? 3.961 -16.196 -19.655 1.00 54.41 288 ASP A O 1
ATOM 2178 N N . PHE A 1 289 ? 4.137 -15.153 -17.691 1.00 49.31 289 PHE A N 1
ATOM 2179 C CA . PHE A 1 289 ? 5.590 -14.974 -17.773 1.00 49.31 289 PHE A CA 1
ATOM 2180 C C . PHE A 1 289 ? 6.409 -16.255 -17.542 1.00 49.31 289 PHE A C 1
ATOM 2182 O O . PHE A 1 289 ? 7.445 -16.425 -18.159 1.00 49.31 289 PHE A O 1
ATOM 2189 N N . THR A 1 290 ? 5.964 -17.190 -16.699 1.00 48.91 290 THR A N 1
ATOM 2190 C CA . THR A 1 290 ? 6.578 -18.524 -16.503 1.00 48.91 290 THR A CA 1
ATOM 2191 C C . THR A 1 290 ? 6.466 -19.328 -17.785 1.00 48.91 290 THR A C 1
ATOM 2193 O O . THR A 1 290 ? 7.401 -20.028 -18.159 1.00 48.91 290 THR A O 1
ATOM 2196 N N . THR A 1 291 ? 5.325 -19.206 -18.463 1.00 51.19 291 THR A N 1
ATOM 2197 C CA . THR A 1 291 ? 5.107 -19.785 -19.788 1.00 51.19 291 THR A CA 1
ATOM 2198 C C . THR A 1 291 ? 6.080 -19.164 -20.784 1.00 51.19 291 THR A C 1
ATOM 2200 O O . THR A 1 291 ? 6.865 -19.892 -21.378 1.00 51.19 291 THR A O 1
ATOM 2203 N N . ILE A 1 292 ? 6.151 -17.832 -20.840 1.00 47.03 292 ILE A N 1
ATOM 2204 C CA . ILE A 1 292 ? 7.102 -17.085 -21.675 1.00 47.03 292 ILE A CA 1
ATOM 2205 C C . ILE A 1 292 ? 8.572 -17.464 -21.387 1.00 47.03 292 ILE A C 1
ATOM 2207 O O . ILE A 1 292 ? 9.335 -17.689 -22.319 1.00 47.03 292 ILE A O 1
ATOM 2211 N N . LEU A 1 293 ? 8.987 -17.577 -20.120 1.00 41.78 293 LEU A N 1
ATOM 2212 C CA . LEU A 1 293 ? 10.362 -17.913 -19.715 1.00 41.78 293 LEU A CA 1
ATOM 2213 C C . LEU A 1 293 ? 10.714 -19.386 -19.977 1.00 41.78 293 LEU A C 1
ATOM 2215 O O . LEU A 1 293 ? 11.848 -19.693 -20.341 1.00 41.78 293 LEU A O 1
ATOM 2219 N N . ARG A 1 294 ? 9.747 -20.299 -19.838 1.00 47.12 294 ARG A N 1
ATOM 2220 C CA . ARG A 1 294 ? 9.915 -21.711 -20.204 1.00 47.12 294 ARG A CA 1
ATOM 2221 C C . ARG A 1 294 ? 10.006 -21.878 -21.722 1.00 47.12 294 ARG A C 1
ATOM 2223 O O . ARG A 1 294 ? 10.864 -22.616 -22.195 1.00 47.12 294 ARG A O 1
ATOM 2230 N N . GLU A 1 295 ? 9.157 -21.183 -22.478 1.00 44.06 295 GLU A N 1
ATOM 2231 C CA . GLU A 1 295 ? 9.218 -21.120 -23.949 1.00 44.06 295 GLU A CA 1
ATOM 2232 C C . GLU A 1 295 ? 10.540 -20.520 -24.441 1.00 44.06 295 GLU A C 1
ATOM 2234 O O . GLU A 1 295 ? 11.035 -20.874 -25.506 1.00 44.06 295 GLU A O 1
ATOM 2239 N N . ALA A 1 296 ? 11.148 -19.666 -23.626 1.00 35.66 296 ALA A N 1
ATOM 2240 C CA . ALA A 1 296 ? 12.438 -19.051 -23.870 1.00 35.66 296 ALA A CA 1
ATOM 2241 C C . ALA A 1 296 ? 13.669 -19.892 -23.497 1.00 35.66 296 ALA A C 1
ATOM 2243 O O . ALA A 1 296 ? 14.794 -19.412 -23.626 1.00 35.66 296 ALA A O 1
ATOM 2244 N N . GLY A 1 297 ? 13.483 -21.116 -23.001 1.00 32.50 297 GLY A N 1
ATOM 2245 C CA . GLY A 1 297 ? 14.588 -22.009 -22.649 1.00 32.50 297 GLY A CA 1
ATOM 2246 C C . GLY A 1 297 ? 15.271 -21.710 -21.310 1.00 32.50 297 GLY A C 1
ATOM 2247 O O . GLY A 1 297 ? 16.291 -22.328 -21.009 1.00 32.50 297 GLY A O 1
ATOM 2248 N N . TYR A 1 298 ? 14.721 -20.820 -20.478 1.00 34.69 298 TYR A N 1
ATOM 2249 C CA . TYR A 1 298 ? 15.207 -20.641 -19.110 1.00 34.69 298 TYR A CA 1
ATOM 2250 C C . TYR A 1 298 ? 14.674 -21.767 -18.210 1.00 34.69 298 TYR A C 1
ATOM 2252 O O . TYR A 1 298 ? 13.471 -22.037 -18.163 1.00 34.69 298 TYR A O 1
ATOM 2260 N N . ALA A 1 299 ? 15.573 -22.426 -17.474 1.00 37.28 299 ALA A N 1
ATOM 2261 C CA . ALA A 1 299 ? 15.201 -23.365 -16.419 1.00 37.28 299 ALA A CA 1
ATOM 2262 C C . ALA A 1 299 ? 14.747 -22.578 -15.174 1.00 37.28 299 ALA A C 1
ATOM 2264 O O . ALA A 1 299 ? 15.514 -21.774 -14.645 1.00 37.28 299 ALA A O 1
ATOM 2265 N N . LEU A 1 300 ? 13.500 -22.786 -14.735 1.00 47.97 300 LEU A N 1
ATOM 2266 C CA . LEU A 1 300 ? 12.861 -22.111 -13.587 1.00 47.97 300 LEU A CA 1
ATOM 2267 C C . LEU A 1 300 ? 12.840 -22.973 -12.316 1.00 47.97 300 LEU A C 1
ATOM 2269 O O . LEU A 1 300 ? 12.619 -24.195 -12.466 1.00 47.97 300 LEU A O 1
#

Secondary structure (DSSP, 8-state):
------------SS-------S-PPPPP-HHHHHHHHHHHHHHHHH-SS--GGGHHHHHHHHHHH---HHHHHHHIIIIITTS-HHHHHHHHHHHHHHSS-SEEEE----SS--SSBTTTPPTT-EEEE-SEE-SEESTT-SSEEEESSEE-SEESTT-SSEEEE-SEE-SEESTT-SSEEEE-SEESSEES-SS----EEEE-SEE-SEE-TT-SSEEEE-SS---TT----TTS---HHHHHHHHHHHHHHHHHHHHHHHTTT-GGGGHHHHHHT-S-HHHHHHHHHHHHHHHTT---

Foldseek 3Di:
DDDDPPPDDDDDPDPDDDDDPDDDPPAADPVLLVQLLVLLVVLVVVDVDLDPVSLPVSLVVLLVSLGALNSLLVSCVVPNLPPDQSSSQSSSLSNQQNHPDQEAEDDDAGPRAHACHLPQREQLHEYEYQEEHPAEANAQYQYHYEYAYEYENYYQHLHAAHYEYCEYYEAEHNANHQFEYEYNYAHAHEYDYLDAHAYEYEALYHYHPYYRPRYPYDYHHFDHNDPLPDGDCVVDPQQVLNVVCVSVVSVLSVVVSVCVVVPVPDCVVCVVVVCVCPSGVRCVVCVSVVVRCVVSVDDD

pLDDT: mean 71.11, std 21.72, range [24.61, 96.12]